Protein AF-0000000080313744 (afdb_homodimer)

pLDDT: mean 93.95, std 11.51, range [38.62, 98.94]

InterPro domains:
  IPR029069 HotDog domain superfamily [SSF54637] (16-156)

Foldseek 3Di:
DDPWDFDDPQLQVQDPDHCLQLQWGTWGDDDLVQLKTKTKGAFDCPRVPLVVDPADPPPHHRFDDPVSVVSNLVNVVSVSCVRRVVDTVVQQKDKDWDDWPDKDFQDTHHHDQMKMKMWGWPDWDDDPFKIKTWIWIWMDRPVDTGMTTTTMMMMGRDDPPDDPVPVPD/DDFWDFDDPQLQVQDPDHCLQLQWGTWGDDDLVQLKTKTKGAFDCPRVPLVPDPADPPPHHRFDDPVSVVSNLVNVVSVSCVPRVVDTVVQQKDKDWDDWPDKDFQDTHHHDQMKMKMWGWPDWDDDPFKIKTWIWIWMDRPVDTGMTTTTMMMMGRDDPPDDCVPVPD

Radius of gyration: 19.49 Å; Cα contacts (8 Å, |Δi|>4): 806; chains: 2; bounding box: 45×53×42 Å

Sequence (338 aa):
MEFPRPVDPEFVADCPYGPGGLLIDAILAVDPAASMVRARMPTHDELPLTREQRAHPVRHPRHVSGGLMVHMTGMVGFAHAYYVLGLRHADGWIGYGGRIHNARFRALASPGEPMELECVAKLVRRGAKRVLARYDLRFYQGAKLIYEGDQTAMWLRLEEGTDLTALEDMEFPRPVDPEFVADCPYGPGGLLIDAILAVDPAASMVRARMPTHDELPLTREQRAHPVRHPRHVSGGLMVHMTGMVGFAHAYYVLGLRHADGWIGYGGRIHNARFRALASPGEPMELECVAKLVRRGAKRVLARYDLRFYQGAKLIYEGDQTAMWLRLEEGTDLTALED

Nearest PDB structures (foldseek):
  4rlj-assembly1_A  TM=6.581E-01  e=3.427E-04  Mycobacterium tuberculosis H37Rv
  8prw-assembly1_J  TM=5.955E-01  e=1.489E-02  Saccharomyces cerevisiae
  8psp-assembly1_G  TM=6.097E-01  e=4.485E-02  Saccharomyces cerevisiae
  8psf-assembly1_G  TM=6.314E-01  e=6.732E-02  Saccharomyces cerevisiae
  7q5s-assembly1_C  TM=5.679E-01  e=7.134E-02  Thermochaetoides thermophila DSM 1495

Secondary structure (DSSP, 8-state):
--SSEEPPHHHHHHSSB-HHHH---EEEEEEGGGTEEEEEEEE-TTSTTGGGB--BTTTB-----HHHHHHHHHHHHHHHIIIII---GGGTEEEEEEEEEEEEE-S---SEEEEEEEEEEEEEEE-SSEEEEEEEEEEEETTEEEEEEEEEEEEEEPPTT--GGGGG-/--SSEEPPHHHHHHSSB-HHHH---EEEEEEGGGTEEEEEEEE-TTSTTGGGB--BTTTB-----HHHHHHHHHHHHHHHIIIII---GGGTEEEEEEEEEEEEE-S---SEEEEEEEEEEEEEEE-SSEEEEEEEEEEEETTEEEEEEEEEEEEEEPPTT--GGGGG-

Organism: NCBI:txid927083

Structure (mmCIF, N/CA/C/O backbone):
data_AF-0000000080313744-model_v1
#
loop_
_entity.id
_entity.type
_entity.pdbx_description
1 polymer 'Uncharacterized protein'
#
loop_
_atom_site.group_PDB
_atom_site.id
_atom_site.type_symbol
_atom_site.label_atom_id
_atom_site.label_alt_id
_atom_site.label_comp_id
_atom_site.label_asym_id
_atom_site.label_entity_id
_atom_site.label_seq_id
_atom_site.pdbx_PDB_ins_code
_atom_site.Cartn_x
_atom_site.Cartn_y
_atom_site.Cartn_z
_atom_site.occupancy
_atom_site.B_iso_or_equiv
_atom_site.auth_seq_id
_atom_site.auth_comp_id
_atom_site.auth_asym_id
_atom_site.auth_atom_id
_atom_site.pdbx_PDB_model_num
ATOM 1 N N . MET A 1 1 ? -14.398 25.75 12.086 1 64.75 1 MET A N 1
ATOM 2 C CA . MET A 1 1 ? -14.43 25.484 10.656 1 64.75 1 MET A CA 1
ATOM 3 C C . MET A 1 1 ? -15.617 24.594 10.289 1 64.75 1 MET A C 1
ATOM 5 O O . MET A 1 1 ? -16 23.719 11.062 1 64.75 1 MET A O 1
ATOM 9 N N . GLU A 1 2 ? -16.281 24.906 9.266 1 87.88 2 GLU A N 1
ATOM 10 C CA . GLU A 1 2 ? -17.469 24.156 8.859 1 87.88 2 GLU A CA 1
ATOM 11 C C . GLU A 1 2 ? -17.094 22.875 8.125 1 87.88 2 GLU A C 1
ATOM 13 O O . GLU A 1 2 ? -16.203 22.891 7.266 1 87.88 2 GLU A O 1
ATOM 18 N N . PHE A 1 3 ? -17.547 21.828 8.609 1 88.5 3 PHE A N 1
ATOM 19 C CA . PHE A 1 3 ? -17.297 20.531 8 1 88.5 3 PHE A CA 1
ATOM 20 C C . PHE A 1 3 ? -18.594 19.891 7.527 1 88.5 3 PHE A C 1
ATOM 22 O O . PHE A 1 3 ? -19.656 20.109 8.117 1 88.5 3 PHE A O 1
ATOM 29 N N . PRO A 1 4 ? -18.609 19.156 6.348 1 92.06 4 PRO A N 1
ATOM 30 C CA . PRO A 1 4 ? -17.453 18.875 5.48 1 92.06 4 PRO A CA 1
ATOM 31 C C . PRO A 1 4 ? -17.031 20.078 4.66 1 92.06 4 PRO A C 1
ATOM 33 O O . PRO A 1 4 ? -17.844 20.953 4.363 1 92.06 4 PRO A O 1
ATOM 36 N N . ARG A 1 5 ? -15.711 20.109 4.328 1 93.19 5 ARG A N 1
ATOM 37 C CA . ARG A 1 5 ? -15.227 21.156 3.443 1 93.19 5 ARG A CA 1
ATOM 38 C C . ARG A 1 5 ? -14.266 20.594 2.4 1 93.19 5 ARG A C 1
ATOM 40 O O . ARG A 1 5 ? -13.523 19.656 2.678 1 93.19 5 ARG A O 1
ATOM 47 N N . PRO A 1 6 ? -14.305 21.156 1.231 1 94.44 6 PRO A N 1
ATOM 48 C CA . PRO A 1 6 ? -13.281 20.766 0.257 1 94.44 6 PRO A CA 1
ATOM 49 C C . PRO A 1 6 ? -11.859 21.047 0.75 1 94.44 6 PRO A C 1
ATOM 51 O O . PRO A 1 6 ? -11.664 21.906 1.613 1 94.44 6 PRO A O 1
ATOM 54 N N . VAL A 1 7 ? -10.969 20.281 0.19 1 95.19 7 VAL A N 1
ATOM 55 C CA . VAL A 1 7 ? -9.578 20.547 0.559 1 95.19 7 VAL A CA 1
ATOM 56 C C . VAL A 1 7 ? -9.172 21.938 0.081 1 95.19 7 VAL A C 1
ATOM 58 O O . VAL A 1 7 ? -9.57 22.375 -1.002 1 95.19 7 VAL A O 1
ATOM 61 N N . ASP A 1 8 ? -8.414 22.625 0.959 1 92.94 8 ASP A N 1
ATOM 62 C CA . ASP A 1 8 ? -7.996 23.969 0.599 1 92.94 8 ASP A CA 1
ATOM 63 C C . ASP A 1 8 ? -6.758 23.938 -0.295 1 92.94 8 ASP A C 1
ATOM 65 O O . ASP A 1 8 ? -5.957 23.016 -0.223 1 92.94 8 ASP A O 1
ATOM 69 N N . PRO A 1 9 ? -6.621 24.922 -1.137 1 95.94 9 PRO A N 1
ATOM 70 C CA . PRO A 1 9 ? -5.492 25 -2.068 1 95.94 9 PRO A CA 1
ATOM 71 C C . PRO A 1 9 ? -4.141 24.938 -1.361 1 95.94 9 PRO A C 1
ATOM 73 O O . PRO A 1 9 ? -3.18 24.375 -1.896 1 95.94 9 PRO A O 1
ATOM 76 N N . GLU A 1 10 ? -4.039 25.5 -0.202 1 96.5 10 GLU A N 1
ATOM 77 C CA . GLU A 1 10 ? -2.775 25.5 0.532 1 96.5 10 GLU A CA 1
ATOM 78 C C . GLU A 1 10 ? -2.402 24.094 0.989 1 96.5 10 GLU A C 1
ATOM 80 O O . GLU A 1 10 ? -1.231 23.703 0.949 1 96.5 10 GLU A O 1
ATOM 85 N N . PHE A 1 11 ? -3.381 23.328 1.479 1 97.69 11 PHE A N 1
ATOM 86 C CA . PHE A 1 11 ? -3.186 21.922 1.842 1 97.69 11 PHE A CA 1
ATOM 87 C C . PHE A 1 11 ? -2.729 21.109 0.637 1 97.69 11 PHE A C 1
ATOM 89 O O . PHE A 1 11 ? -1.784 20.328 0.734 1 97.69 11 PHE A O 1
ATOM 96 N N . VAL A 1 12 ? -3.371 21.344 -0.487 1 98.06 12 VAL A N 1
ATOM 97 C CA . VAL A 1 12 ? -3.041 20.625 -1.711 1 98.06 12 VAL A CA 1
ATOM 98 C C . VAL A 1 12 ? -1.624 20.969 -2.154 1 98.06 12 VAL A C 1
ATOM 100 O O . VAL A 1 12 ? -0.847 20.094 -2.531 1 98.06 12 VAL A O 1
ATOM 103 N N . ALA A 1 13 ? -1.293 22.219 -2.066 1 97.19 13 ALA A N 1
ATOM 104 C CA . ALA A 1 13 ? 0.018 22.688 -2.5 1 97.19 13 ALA A CA 1
ATOM 105 C C . ALA A 1 13 ? 1.125 22.156 -1.601 1 97.19 13 ALA A C 1
ATOM 107 O O . ALA A 1 13 ? 2.266 21.984 -2.039 1 97.19 13 ALA A O 1
ATOM 108 N N . ASP A 1 14 ? 0.794 21.859 -0.371 1 97.38 14 ASP A N 1
ATOM 109 C CA . ASP A 1 14 ? 1.771 21.406 0.615 1 97.38 14 ASP A CA 1
ATOM 110 C C . ASP A 1 14 ? 1.995 19.906 0.514 1 97.38 14 ASP A C 1
ATOM 112 O O . ASP A 1 14 ? 2.953 19.375 1.08 1 97.38 14 ASP A O 1
ATOM 116 N N . CYS A 1 15 ? 1.149 19.203 -0.134 1 97.94 15 CYS A N 1
ATOM 117 C CA . CYS A 1 15 ? 1.224 17.75 -0.239 1 97.94 15 CYS A CA 1
ATOM 118 C C . CYS A 1 15 ? 2.404 17.328 -1.105 1 97.94 15 CYS A C 1
ATOM 120 O O . CYS A 1 15 ? 2.576 17.828 -2.217 1 97.94 15 CYS A O 1
ATOM 122 N N . PRO A 1 16 ? 3.141 16.375 -0.658 1 96.94 16 PRO A N 1
ATOM 123 C CA . PRO A 1 16 ? 4.27 15.906 -1.461 1 96.94 16 PRO A CA 1
ATOM 124 C C . PRO A 1 16 ? 3.828 15.086 -2.672 1 96.94 16 PRO A C 1
ATOM 126 O O . PRO A 1 16 ? 4.668 14.633 -3.457 1 96.94 16 PRO A O 1
ATOM 129 N N . TYR A 1 17 ? 2.602 14.922 -2.83 1 98 17 TYR A N 1
ATOM 130 C CA . TYR A 1 17 ? 2.014 14.273 -3.998 1 98 17 TYR A CA 1
ATOM 131 C C . TYR A 1 17 ? 1.075 15.219 -4.734 1 98 17 TYR A C 1
ATOM 133 O O . TYR A 1 17 ? 0.446 16.078 -4.117 1 98 17 TYR A O 1
ATOM 141 N N . GLY A 1 18 ? 0.996 15.031 -6.086 1 97.12 18 GLY A N 1
ATOM 142 C CA . GLY A 1 18 ? -0.035 15.703 -6.859 1 97.12 18 GLY A CA 1
ATOM 143 C C . GLY A 1 18 ? -1.42 15.125 -6.645 1 97.12 18 GLY A C 1
ATOM 144 O O . GLY A 1 18 ? -1.591 14.195 -5.855 1 97.12 18 GLY A O 1
ATOM 145 N N . PRO A 1 19 ? -2.422 15.625 -7.352 1 95.38 19 PRO A N 1
ATOM 146 C CA . PRO A 1 19 ? -3.807 15.188 -7.16 1 95.38 19 PRO A CA 1
ATOM 147 C C . PRO A 1 19 ? -3.986 13.688 -7.406 1 95.38 19 PRO A C 1
ATOM 149 O O . PRO A 1 19 ? -4.824 13.055 -6.762 1 95.38 19 PRO A O 1
ATOM 152 N N . GLY A 1 20 ? -3.18 13.148 -8.266 1 96.62 20 GLY A N 1
ATOM 153 C CA . GLY A 1 20 ? -3.275 11.734 -8.57 1 96.62 20 GLY A CA 1
ATOM 154 C C . GLY A 1 20 ? -2.783 10.844 -7.441 1 96.62 20 GLY A C 1
ATOM 155 O O . GLY A 1 20 ? -3.047 9.641 -7.434 1 96.62 20 GLY A O 1
ATOM 156 N N . GLY A 1 21 ? -2.076 11.43 -6.492 1 98.25 21 GLY A N 1
ATOM 157 C CA . GLY A 1 21 ? -1.598 10.711 -5.32 1 98.25 21 GLY A CA 1
ATOM 158 C C . GLY A 1 21 ? -2.314 11.109 -4.043 1 98.25 21 GLY A C 1
ATOM 159 O O . GLY A 1 21 ? -2.482 10.289 -3.139 1 98.25 21 GLY A O 1
ATOM 160 N N . LEU A 1 22 ? -2.693 12.367 -3.893 1 98.56 22 LEU A N 1
ATOM 161 C CA . LEU A 1 22 ? -3.385 12.844 -2.699 1 98.56 22 LEU A CA 1
ATOM 162 C C . LEU A 1 22 ? -4.73 12.148 -2.539 1 98.56 22 LEU A C 1
ATOM 164 O O . LEU A 1 22 ? -5.027 11.594 -1.477 1 98.56 22 LEU A O 1
ATOM 168 N N . LEU A 1 23 ? -5.645 12.211 -3.537 1 98.56 23 LEU A N 1
ATOM 169 C CA . LEU A 1 23 ? -6.902 11.492 -3.742 1 98.56 23 LEU A CA 1
ATOM 170 C C . LEU A 1 23 ? -7.906 11.836 -2.648 1 98.56 23 LEU A C 1
ATOM 172 O O . LEU A 1 23 ? -8.914 11.141 -2.486 1 98.56 23 LEU A O 1
ATOM 176 N N . ILE A 1 24 ? -7.629 12.82 -1.811 1 98.81 24 ILE A N 1
ATOM 177 C CA . ILE A 1 24 ? -8.578 13.367 -0.851 1 98.81 24 ILE A CA 1
ATOM 178 C C . ILE A 1 24 ? -9.258 14.602 -1.446 1 98.81 24 ILE A C 1
ATOM 180 O O . ILE A 1 24 ? -8.586 15.523 -1.901 1 98.81 24 ILE A O 1
ATOM 184 N N . ASP A 1 25 ? -10.586 14.586 -1.391 1 98.12 25 ASP A N 1
ATOM 185 C CA . ASP A 1 25 ? -11.25 15.727 -2.004 1 98.12 25 ASP A CA 1
ATOM 186 C C . ASP A 1 25 ? -11.969 16.578 -0.954 1 98.12 25 ASP A C 1
ATOM 188 O O . ASP A 1 25 ? -12.375 17.703 -1.232 1 98.12 25 ASP A O 1
ATOM 192 N N . ALA A 1 26 ? -12.094 15.969 0.241 1 98.69 26 ALA A N 1
ATOM 193 C CA . ALA A 1 26 ? -12.734 16.75 1.3 1 98.69 26 ALA A CA 1
ATOM 194 C C . ALA A 1 26 ? -12.203 16.344 2.672 1 98.69 26 ALA A C 1
ATOM 196 O O . ALA A 1 26 ? -11.805 15.195 2.881 1 98.69 26 ALA A O 1
ATOM 197 N N . ILE A 1 27 ? -12.172 17.281 3.574 1 98.75 27 ILE A N 1
ATOM 198 C CA . ILE A 1 27 ? -11.977 17.047 5 1 98.75 27 ILE A CA 1
ATOM 199 C C . ILE A 1 27 ? -13.328 17.031 5.707 1 98.75 27 ILE A C 1
ATOM 201 O O . ILE A 1 27 ? -14.117 17.969 5.566 1 98.75 27 ILE A O 1
ATOM 205 N N . LEU A 1 28 ? -13.578 15.969 6.406 1 98.75 28 LEU A N 1
ATOM 206 C CA . LEU A 1 28 ? -14.898 15.75 6.984 1 98.75 28 LEU A CA 1
ATOM 207 C C . LEU A 1 28 ? -14.93 16.203 8.445 1 98.75 28 LEU A C 1
ATOM 209 O O . LEU A 1 28 ? -15.984 16.562 8.961 1 98.75 28 LEU A O 1
ATOM 213 N N . ALA A 1 29 ? -13.789 16.078 9.102 1 98.56 29 ALA A N 1
ATOM 214 C CA . ALA A 1 29 ? -13.68 16.484 10.5 1 98.56 29 ALA A CA 1
ATOM 215 C C . ALA A 1 29 ? -12.227 16.672 10.906 1 98.56 29 ALA A C 1
ATOM 217 O O . ALA A 1 29 ? -11.336 15.984 10.383 1 98.56 29 ALA A O 1
ATOM 218 N N . VAL A 1 30 ? -11.992 17.594 11.727 1 98.38 30 VAL A N 1
ATOM 219 C CA . VAL A 1 30 ? -10.727 17.766 12.438 1 98.38 30 VAL A CA 1
ATOM 220 C C . VAL A 1 30 ? -10.992 17.953 13.93 1 98.38 30 VAL A C 1
ATOM 222 O O . VAL A 1 30 ? -11.773 18.812 14.328 1 98.38 30 VAL A O 1
ATOM 225 N N . ASP A 1 31 ? -10.414 17.094 14.727 1 97.94 31 ASP A N 1
ATOM 226 C CA . ASP A 1 31 ? -10.547 17.188 16.172 1 97.94 31 ASP A CA 1
ATOM 227 C C . ASP A 1 31 ? -9.172 17.172 16.844 1 97.94 31 ASP A C 1
ATOM 229 O O . ASP A 1 31 ? -8.672 16.109 17.219 1 97.94 31 ASP A O 1
ATOM 233 N N . PRO A 1 32 ? -8.625 18.297 17.078 1 97.19 32 PRO A N 1
ATOM 234 C CA . PRO A 1 32 ? -7.293 18.359 17.672 1 97.19 32 PRO A CA 1
ATOM 235 C C . PRO A 1 32 ? -7.246 17.75 19.078 1 97.19 32 PRO A C 1
ATOM 237 O O . PRO A 1 32 ? -6.238 17.141 19.453 1 97.19 32 PRO A O 1
ATOM 240 N N . ALA A 1 33 ? -8.289 17.891 19.844 1 97.25 33 ALA A N 1
ATOM 241 C CA .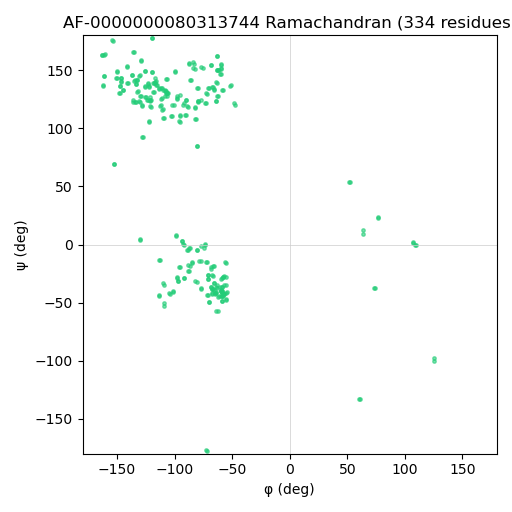 ALA A 1 33 ? -8.312 17.344 21.203 1 97.25 33 ALA A CA 1
ATOM 242 C C . ALA A 1 33 ? -8.227 15.82 21.188 1 97.25 33 ALA A C 1
ATOM 244 O O . ALA A 1 33 ? -7.574 15.211 22.031 1 97.25 33 ALA A O 1
ATOM 245 N N . ALA A 1 34 ? -8.859 15.203 20.219 1 98.19 34 ALA A N 1
ATOM 246 C CA . ALA A 1 34 ? -8.82 13.75 20.062 1 98.19 34 ALA A CA 1
ATOM 247 C C . ALA A 1 34 ? -7.684 13.32 19.141 1 98.19 34 ALA A C 1
ATOM 249 O O . ALA A 1 34 ? -7.531 12.125 18.844 1 98.19 34 ALA A O 1
ATOM 250 N N . SER A 1 35 ? -6.891 14.305 18.594 1 98.62 35 SER A N 1
ATOM 251 C CA . SER A 1 35 ? -5.84 14.078 17.609 1 98.62 35 SER A CA 1
ATOM 252 C C . SER A 1 35 ? -6.359 13.273 16.422 1 98.62 35 SER A C 1
ATOM 254 O O . SER A 1 35 ? -5.77 12.258 16.047 1 98.62 35 SER A O 1
ATOM 256 N N . MET A 1 36 ? -7.434 13.789 15.859 1 98.81 36 MET A N 1
ATOM 257 C CA . MET A 1 36 ? -8.141 13.016 14.844 1 98.81 36 MET A CA 1
ATOM 258 C C . MET A 1 36 ? -8.445 13.867 13.617 1 98.81 36 MET A C 1
ATOM 260 O O . MET A 1 36 ? -8.797 15.047 13.742 1 98.81 36 MET A O 1
ATOM 264 N N . VAL A 1 37 ? -8.336 13.273 12.438 1 98.81 37 VAL A N 1
ATOM 265 C CA . VAL A 1 37 ? -8.859 13.828 11.195 1 98.81 37 VAL A CA 1
ATOM 266 C C . VAL A 1 37 ? -9.68 12.781 10.453 1 98.81 37 VAL A C 1
ATOM 268 O O . VAL A 1 37 ? -9.375 11.586 10.523 1 98.81 37 VAL A O 1
ATOM 271 N N . ARG A 1 38 ? -10.703 13.188 9.789 1 98.88 38 ARG A N 1
ATOM 272 C CA . ARG A 1 38 ? -11.469 12.383 8.844 1 98.88 38 ARG A CA 1
ATOM 273 C C . ARG A 1 38 ? -11.5 13.031 7.465 1 98.88 38 ARG A C 1
ATOM 275 O O . ARG A 1 38 ? -11.68 14.25 7.352 1 98.88 38 ARG A O 1
ATOM 282 N N . ALA A 1 39 ? -11.312 12.25 6.508 1 98.94 39 ALA A N 1
ATOM 283 C CA . ALA A 1 39 ? -11.258 12.75 5.133 1 98.94 39 ALA A CA 1
ATOM 284 C C . ALA A 1 39 ? -12.055 11.844 4.195 1 98.94 39 ALA A C 1
ATOM 286 O O . ALA A 1 39 ? -12.383 10.711 4.551 1 98.94 39 ALA A O 1
ATOM 287 N N . ARG A 1 40 ? -12.305 12.375 3.035 1 98.94 40 ARG A N 1
ATOM 288 C CA . ARG A 1 40 ? -13.047 11.625 2.031 1 98.94 40 ARG A CA 1
ATOM 289 C C . ARG A 1 40 ? -12.188 11.336 0.809 1 98.94 40 ARG A C 1
ATOM 291 O O . ARG A 1 40 ? -11.422 12.195 0.362 1 98.94 40 ARG A O 1
ATOM 298 N N . MET A 1 41 ? -12.273 10.172 0.305 1 98.81 41 MET A N 1
ATOM 299 C CA . MET A 1 41 ? -11.641 9.742 -0.939 1 98.81 41 MET A CA 1
ATOM 300 C C . MET A 1 41 ? -12.688 9.25 -1.937 1 98.81 41 MET A C 1
ATOM 302 O O . MET A 1 41 ? -13.336 8.227 -1.706 1 98.81 41 MET A O 1
ATOM 306 N N . PRO A 1 42 ? -12.789 9.875 -3.055 1 98.62 42 PRO A N 1
ATOM 307 C CA . PRO A 1 42 ? -13.641 9.289 -4.098 1 98.62 42 PRO A CA 1
ATOM 308 C C . PRO A 1 42 ? -13.133 7.926 -4.57 1 98.62 42 PRO A C 1
ATOM 310 O O . PRO A 1 42 ? -11.93 7.664 -4.531 1 98.62 42 PRO A O 1
ATOM 313 N N . THR A 1 43 ? -14.078 7.102 -4.992 1 98.5 43 THR A N 1
ATOM 314 C CA . THR A 1 43 ? -13.727 5.801 -5.551 1 98.5 43 THR A CA 1
ATOM 315 C C . THR A 1 43 ? -14.25 5.668 -6.98 1 98.5 43 THR A C 1
ATOM 317 O O . THR A 1 43 ? -15.414 5.953 -7.25 1 98.5 43 THR A O 1
ATOM 320 N N . HIS A 1 44 ? -13.375 5.402 -7.844 1 97.44 44 HIS A N 1
ATOM 321 C CA . HIS A 1 44 ? -13.711 5.215 -9.25 1 97.44 44 HIS A CA 1
ATOM 322 C C . HIS A 1 44 ? -12.695 4.312 -9.945 1 97.44 44 HIS A C 1
ATOM 324 O O . HIS A 1 44 ? -11.664 3.963 -9.359 1 97.44 44 HIS A O 1
ATOM 330 N N . ASP A 1 45 ? -12.898 3.965 -11.195 1 95.94 45 ASP A N 1
ATOM 331 C CA . ASP A 1 45 ? -12.156 2.922 -11.898 1 95.94 45 ASP A CA 1
ATOM 332 C C . ASP A 1 45 ? -10.773 3.42 -12.32 1 95.94 45 ASP A C 1
ATOM 334 O O . ASP A 1 45 ? -9.898 2.621 -12.656 1 95.94 45 ASP A O 1
ATOM 338 N N . GLU A 1 46 ? -10.578 4.695 -12.273 1 96.31 46 GLU A N 1
ATOM 339 C CA . GLU A 1 46 ? -9.359 5.25 -12.844 1 96.31 46 GLU A CA 1
ATOM 340 C C . GLU A 1 46 ? -8.312 5.516 -11.766 1 96.31 46 GLU A C 1
ATOM 342 O O . GLU A 1 46 ? -7.285 6.148 -12.031 1 96.31 46 GLU A O 1
ATOM 347 N N . LEU A 1 47 ? -8.609 5.055 -10.578 1 97.69 47 LEU A N 1
ATOM 348 C CA . LEU A 1 47 ? -7.645 5.219 -9.492 1 97.69 47 LEU A CA 1
ATOM 349 C C . LEU A 1 47 ? -6.355 4.465 -9.805 1 97.69 47 LEU A C 1
ATOM 351 O O . LEU A 1 47 ? -6.379 3.426 -10.469 1 97.69 47 LEU A O 1
ATOM 355 N N . PRO A 1 48 ? -5.219 4.988 -9.273 1 97 48 PRO A N 1
ATOM 356 C CA . PRO A 1 48 ? -3.98 4.219 -9.406 1 97 48 PRO A CA 1
ATOM 357 C C . PRO A 1 48 ? -4.133 2.77 -8.945 1 97 48 PRO A C 1
ATOM 359 O O . PRO A 1 48 ? -4.797 2.506 -7.938 1 97 48 PRO A O 1
ATOM 362 N N . LEU A 1 49 ? -3.572 1.857 -9.719 1 97.5 49 LEU A N 1
ATOM 363 C CA . LEU A 1 49 ? -3.59 0.418 -9.477 1 97.5 49 LEU A CA 1
ATOM 364 C C . LEU A 1 49 ? -4.973 -0.163 -9.766 1 97.5 49 LEU A C 1
ATOM 366 O O . LEU A 1 49 ? -5.086 -1.281 -10.273 1 97.5 49 LEU A O 1
ATOM 370 N N . THR A 1 50 ? -6.039 0.543 -9.445 1 97.75 50 THR A N 1
ATOM 371 C CA . THR A 1 50 ? -7.387 0.073 -9.742 1 97.75 50 THR A CA 1
ATOM 372 C C . THR A 1 50 ? -7.598 -0.037 -11.25 1 97.75 50 THR A C 1
ATOM 374 O O . THR A 1 50 ? -8.156 -1.022 -11.734 1 97.75 50 THR A O 1
ATOM 377 N N . ARG A 1 51 ? -7.121 0.911 -11.961 1 97.06 51 ARG A N 1
ATOM 378 C CA . ARG A 1 51 ? -7.289 0.959 -13.414 1 97.06 51 ARG A CA 1
ATOM 379 C C . ARG A 1 51 ? -6.543 -0.186 -14.086 1 97.06 51 ARG A C 1
ATOM 381 O O . ARG A 1 51 ? -6.777 -0.48 -15.258 1 97.06 51 ARG A O 1
ATOM 388 N N . GLU A 1 52 ? -5.594 -0.792 -13.383 1 97.62 52 GLU A N 1
ATOM 389 C CA . GLU A 1 52 ? -4.77 -1.859 -13.938 1 97.62 52 GLU A CA 1
ATOM 390 C C . GLU A 1 52 ? -5.414 -3.225 -13.727 1 97.62 52 GLU A C 1
ATOM 392 O O . GLU A 1 52 ? -4.895 -4.242 -14.188 1 97.62 52 GLU A O 1
ATOM 397 N N . GLN A 1 53 ? -6.516 -3.273 -13.023 1 97.69 53 GLN A N 1
ATOM 398 C CA . GLN A 1 53 ? -7.188 -4.539 -12.734 1 97.69 53 GLN A CA 1
ATOM 399 C C . GLN A 1 53 ? -7.863 -5.102 -13.984 1 97.69 53 GLN A C 1
ATOM 401 O O . GLN A 1 53 ? -8.516 -4.363 -14.727 1 97.69 53 GLN A O 1
ATOM 406 N N . ARG A 1 54 ? -7.602 -6.355 -14.266 1 96.62 54 ARG A N 1
ATOM 407 C CA . ARG A 1 54 ? -8.438 -7.113 -15.188 1 96.62 54 ARG A CA 1
ATOM 408 C C . ARG A 1 54 ? -9.695 -7.617 -14.492 1 96.62 54 ARG A C 1
ATOM 410 O O . ARG A 1 54 ? -9.75 -8.766 -14.039 1 96.62 54 ARG A O 1
ATOM 417 N N . ALA A 1 55 ? -10.633 -6.805 -14.461 1 90.56 55 ALA A N 1
ATOM 418 C CA . ALA A 1 55 ? -11.805 -7.035 -13.617 1 90.56 55 ALA A CA 1
ATOM 419 C C . ALA A 1 55 ? -12.594 -8.25 -14.094 1 90.56 55 ALA A C 1
ATOM 421 O O . ALA A 1 55 ? -12.75 -8.469 -15.305 1 90.56 55 ALA A O 1
ATOM 422 N N . HIS A 1 56 ? -12.922 -9.016 -13.219 1 88.56 56 HIS A N 1
ATOM 423 C CA . HIS A 1 56 ? -13.883 -10.102 -13.359 1 88.56 56 HIS A CA 1
ATOM 424 C C . HIS A 1 56 ? -15.039 -9.945 -12.383 1 88.56 56 HIS A C 1
ATOM 426 O O . HIS A 1 56 ? -14.828 -9.758 -11.18 1 88.56 56 HIS A O 1
ATOM 432 N N . PRO A 1 57 ? -16.203 -9.961 -12.82 1 84.69 57 PRO A N 1
ATOM 433 C CA . PRO A 1 57 ? -17.344 -9.617 -11.977 1 84.69 57 PRO A CA 1
ATOM 434 C C . PRO A 1 57 ? -17.438 -10.492 -10.727 1 84.69 57 PRO A C 1
ATOM 436 O O . PRO A 1 57 ? -17.906 -10.031 -9.68 1 84.69 57 PRO A O 1
ATOM 439 N N . VAL A 1 58 ? -16.938 -11.695 -10.766 1 82.12 58 VAL A N 1
ATOM 440 C CA . VAL A 1 58 ? -17.078 -12.625 -9.656 1 82.12 58 VAL A CA 1
ATOM 441 C C . VAL A 1 58 ? -15.727 -12.82 -8.969 1 82.12 58 VAL A C 1
ATOM 443 O O . VAL A 1 58 ? -15.594 -12.578 -7.766 1 82.12 58 VAL A O 1
ATOM 446 N N . ARG A 1 59 ? -14.719 -13.141 -9.625 1 86.25 59 ARG A N 1
ATOM 447 C CA . ARG A 1 59 ? -13.445 -13.57 -9.055 1 86.25 59 ARG A CA 1
ATOM 448 C C . ARG A 1 59 ? -12.617 -12.367 -8.594 1 86.25 59 ARG A C 1
ATOM 450 O O . ARG A 1 59 ? -11.883 -12.453 -7.609 1 86.25 59 ARG A O 1
ATOM 457 N N . HIS A 1 60 ? -12.789 -11.273 -9.328 1 92.62 60 HIS A N 1
ATOM 458 C CA . HIS A 1 60 ? -11.984 -10.102 -9.008 1 92.62 60 HIS A CA 1
ATOM 459 C C . HIS A 1 60 ? -12.703 -8.82 -9.422 1 92.62 60 HIS A C 1
ATOM 461 O O . HIS A 1 60 ? -12.281 -8.141 -10.359 1 92.62 60 HIS A O 1
ATOM 467 N N . PRO A 1 61 ? -13.781 -8.516 -8.711 1 93.19 61 PRO A N 1
ATOM 468 C CA . PRO A 1 61 ? -14.445 -7.25 -9.039 1 93.19 61 PRO A CA 1
ATOM 469 C C . PRO A 1 61 ? -13.539 -6.039 -8.867 1 93.19 61 PRO A C 1
ATOM 471 O O . PRO A 1 61 ? -12.609 -6.07 -8.055 1 93.19 61 PRO A O 1
ATOM 474 N N . ARG A 1 62 ? -13.852 -5.066 -9.664 1 96.56 62 ARG A N 1
ATOM 475 C CA . ARG A 1 62 ? -13.102 -3.822 -9.555 1 96.56 62 ARG A CA 1
ATOM 476 C C . ARG A 1 62 ? -13.195 -3.248 -8.141 1 96.56 62 ARG A C 1
ATOM 478 O O . ARG A 1 62 ? -14.281 -3.201 -7.559 1 96.56 62 ARG A O 1
ATOM 485 N N . HIS A 1 63 ? -12.078 -2.863 -7.613 1 97.19 63 HIS A N 1
ATOM 486 C CA . HIS A 1 63 ? -12.047 -2.328 -6.258 1 97.19 63 HIS A CA 1
ATOM 487 C C . HIS A 1 63 ? -10.773 -1.526 -6.008 1 97.19 63 HIS A C 1
ATOM 489 O O . HIS A 1 63 ? -9.828 -1.602 -6.793 1 97.19 63 HIS A O 1
ATOM 495 N N . VAL A 1 64 ? -10.789 -0.739 -4.973 1 98.19 64 VAL A N 1
ATOM 496 C CA . VAL A 1 64 ? -9.586 -0.063 -4.512 1 98.19 64 VAL A CA 1
ATOM 497 C C . VAL A 1 64 ? -8.555 -1.095 -4.051 1 98.19 64 VAL A C 1
ATOM 499 O O . VAL A 1 64 ? -8.852 -1.944 -3.209 1 98.19 64 VAL A O 1
ATOM 502 N N . SER A 1 65 ? -7.398 -1.057 -4.625 1 97.44 65 SER A N 1
ATOM 503 C CA . SER A 1 65 ? -6.383 -2.061 -4.324 1 97.44 65 SER A CA 1
ATOM 504 C C . SER A 1 65 ? -5.863 -1.914 -2.896 1 97.44 65 SER A C 1
ATOM 506 O O . SER A 1 65 ? -5.891 -0.819 -2.332 1 97.44 65 SER A O 1
ATOM 508 N N . GLY A 1 66 ? -5.375 -2.988 -2.334 1 97.94 66 GLY A N 1
ATOM 509 C CA . GLY A 1 66 ? -4.754 -2.932 -1.02 1 97.94 66 GLY A CA 1
ATOM 510 C C . GLY A 1 66 ? -3.57 -1.984 -0.958 1 97.94 66 GLY A C 1
ATOM 511 O O . GLY A 1 66 ? -3.385 -1.276 0.034 1 97.94 66 GLY A O 1
ATOM 512 N N . GLY A 1 67 ? -2.752 -1.982 -1.978 1 98.5 67 GLY A N 1
ATOM 513 C CA . GLY A 1 67 ? -1.646 -1.041 -2.055 1 98.5 67 GLY A CA 1
ATOM 514 C C . GLY A 1 67 ? -2.09 0.408 -1.977 1 98.5 67 GLY A C 1
ATOM 515 O O . GLY A 1 67 ? -1.46 1.219 -1.294 1 98.5 67 GLY A O 1
ATOM 516 N N . LEU A 1 68 ? -3.162 0.682 -2.68 1 98.69 68 LEU A N 1
ATOM 517 C CA . LEU A 1 68 ? -3.668 2.051 -2.645 1 98.69 68 LEU A CA 1
ATOM 518 C C . LEU A 1 68 ? -4.219 2.391 -1.264 1 98.69 68 LEU A C 1
ATOM 520 O O . LEU A 1 68 ? -4.078 3.523 -0.796 1 98.69 68 LEU A O 1
ATOM 524 N N . MET A 1 69 ? -4.863 1.415 -0.606 1 98.5 69 MET A N 1
ATOM 525 C CA . MET A 1 69 ? -5.328 1.626 0.762 1 98.5 69 MET A CA 1
ATOM 526 C C . MET A 1 69 ? -4.18 2.057 1.666 1 98.5 69 MET A C 1
ATOM 528 O O . MET A 1 69 ? -4.301 3.025 2.418 1 98.5 69 MET A O 1
ATOM 532 N N . VAL A 1 70 ? -3.117 1.348 1.551 1 98.88 70 VAL A N 1
ATOM 533 C CA . VAL A 1 70 ? -1.968 1.66 2.393 1 98.88 70 VAL A CA 1
ATOM 534 C C . VAL A 1 70 ? -1.385 3.014 1.993 1 98.88 70 VAL A C 1
ATOM 536 O O . VAL A 1 70 ? -0.963 3.793 2.85 1 98.88 70 VAL A O 1
ATOM 539 N N . HIS A 1 71 ? -1.345 3.328 0.725 1 98.88 71 HIS A N 1
ATOM 540 C CA . HIS A 1 71 ? -0.954 4.668 0.299 1 98.88 71 HIS A CA 1
ATOM 541 C C . HIS A 1 71 ? -1.812 5.73 0.973 1 98.88 71 HIS A C 1
ATOM 543 O O . HIS A 1 71 ? -1.293 6.742 1.453 1 98.88 71 HIS A O 1
ATOM 549 N N . MET A 1 72 ? -3.094 5.457 1.071 1 98.88 72 MET A N 1
ATOM 550 C CA . MET A 1 72 ? -4.02 6.445 1.615 1 98.88 72 MET A CA 1
ATOM 551 C C . MET A 1 72 ? -3.814 6.617 3.117 1 98.88 72 MET A C 1
ATOM 553 O O . MET A 1 72 ? -4.137 7.664 3.678 1 98.88 72 MET A O 1
ATOM 557 N N . THR A 1 73 ? -3.309 5.594 3.785 1 98.94 73 THR A N 1
ATOM 558 C CA . THR A 1 73 ? -2.926 5.812 5.176 1 98.94 73 THR A CA 1
ATOM 559 C C . THR A 1 73 ? -1.877 6.918 5.281 1 98.94 73 THR A C 1
ATOM 561 O O . THR A 1 73 ? -1.886 7.703 6.23 1 98.94 73 THR A O 1
ATOM 564 N N . GLY A 1 74 ? -0.996 6.949 4.305 1 98.75 74 GLY A N 1
ATOM 565 C CA . GLY A 1 74 ? -0.034 8.039 4.254 1 98.75 74 GLY A CA 1
ATOM 566 C C . GLY A 1 74 ? -0.676 9.391 3.988 1 98.75 74 GLY A C 1
ATOM 567 O O . GLY A 1 74 ? -0.297 10.391 4.598 1 98.75 74 GLY A O 1
ATOM 568 N N . MET A 1 75 ? -1.625 9.391 3.172 1 98.81 75 MET A N 1
ATOM 569 C CA . MET A 1 75 ? -2.26 10.656 2.791 1 98.81 75 MET A CA 1
ATOM 570 C C . MET A 1 75 ? -3.1 11.203 3.938 1 98.81 75 MET A C 1
ATOM 572 O O . MET A 1 75 ? -3.086 12.414 4.195 1 98.81 75 MET A O 1
A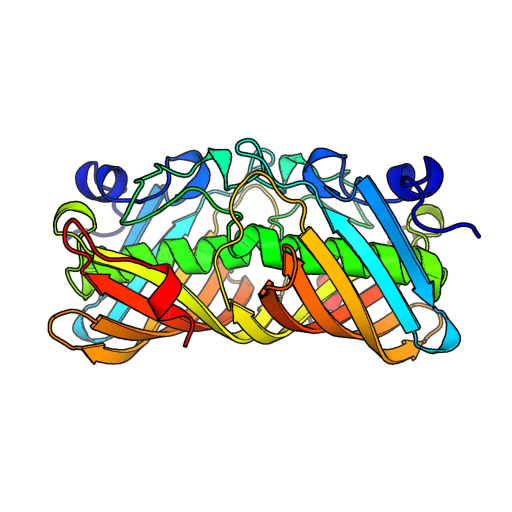TOM 576 N N . VAL A 1 76 ? -3.852 10.344 4.594 1 98.88 76 VAL A N 1
ATOM 577 C CA . VAL A 1 76 ? -4.641 10.852 5.715 1 98.88 76 VAL A CA 1
ATOM 578 C C . VAL A 1 76 ? -3.715 11.195 6.879 1 98.88 76 VAL A C 1
ATOM 580 O O . VAL A 1 76 ? -3.994 12.117 7.648 1 98.88 76 VAL A O 1
ATOM 583 N N . GLY A 1 77 ? -2.57 10.469 7 1 98.81 77 GLY A N 1
ATOM 584 C CA . GLY A 1 77 ? -1.533 10.883 7.934 1 98.81 77 GLY A CA 1
ATOM 585 C C . GLY A 1 77 ? -0.987 12.266 7.641 1 98.81 77 GLY A C 1
ATOM 586 O O . GLY A 1 77 ? -0.737 13.047 8.562 1 98.81 77 GLY A O 1
ATOM 587 N N . PHE A 1 78 ? -0.811 12.547 6.418 1 98.69 78 PHE A N 1
ATOM 588 C CA . PHE A 1 78 ? -0.396 13.883 6.004 1 98.69 78 PHE A CA 1
ATOM 589 C C . PHE A 1 78 ? -1.435 14.922 6.406 1 98.69 78 PHE A C 1
ATOM 591 O O . PHE A 1 78 ? -1.088 15.984 6.934 1 98.69 78 PHE A O 1
ATOM 598 N N . ALA A 1 79 ? -2.691 14.578 6.16 1 98.81 79 ALA A N 1
ATOM 599 C CA . ALA A 1 79 ? -3.752 15.492 6.582 1 98.81 79 ALA A CA 1
ATOM 600 C C . ALA A 1 79 ? -3.697 15.742 8.086 1 98.81 79 ALA A C 1
ATOM 602 O O . ALA A 1 79 ? -3.822 16.875 8.539 1 98.81 79 ALA A O 1
ATOM 603 N N . HIS A 1 80 ? -3.518 14.688 8.789 1 98.81 80 HIS A N 1
ATOM 604 C CA . HIS A 1 80 ? -3.408 14.812 10.242 1 98.81 80 HIS A CA 1
ATOM 605 C C . HIS A 1 80 ? -2.248 15.719 10.633 1 98.81 80 HIS A C 1
ATOM 607 O O . HIS A 1 80 ? -2.41 16.609 11.461 1 98.81 80 HIS A O 1
ATOM 613 N N . ALA A 1 81 ? -1.103 15.484 10.055 1 98.62 81 ALA A N 1
ATOM 614 C CA . ALA A 1 81 ? 0.078 16.297 10.352 1 98.62 81 ALA A CA 1
ATOM 615 C C . ALA A 1 81 ? -0.171 17.766 10.039 1 98.62 81 ALA A C 1
ATOM 617 O O . ALA A 1 81 ? 0.235 18.641 10.805 1 98.62 81 ALA A O 1
ATOM 618 N N . TYR A 1 82 ? -0.839 17.953 8.977 1 98.19 82 TYR A N 1
ATOM 619 C CA . TYR A 1 82 ? -1.116 19.312 8.516 1 98.19 82 TYR A CA 1
ATOM 620 C C . TYR A 1 82 ? -2.109 20 9.438 1 98.19 82 TYR A C 1
ATOM 622 O O . TYR A 1 82 ? -1.821 21.078 9.969 1 98.19 82 TYR A O 1
ATOM 630 N N . TYR A 1 83 ? -3.201 19.375 9.742 1 97.94 83 TYR A N 1
ATOM 631 C CA . TYR A 1 83 ? -4.32 20.047 10.375 1 97.94 83 TYR A CA 1
ATOM 632 C C . TYR A 1 83 ? -4.234 19.953 11.898 1 97.94 83 TYR A C 1
ATOM 634 O O . TYR A 1 83 ? -4.762 20.812 12.609 1 97.94 83 TYR A O 1
ATOM 642 N N . VAL A 1 84 ? -3.621 18.891 12.414 1 98.31 84 VAL A N 1
ATOM 643 C CA . VAL A 1 84 ? -3.633 18.672 13.859 1 98.31 84 VAL A CA 1
ATOM 644 C C . VAL A 1 84 ? -2.27 19.016 14.445 1 98.31 84 VAL A C 1
ATOM 646 O O . VAL A 1 84 ? -2.188 19.719 15.453 1 98.31 84 VAL A O 1
ATOM 649 N N . LEU A 1 85 ? -1.209 18.625 13.781 1 98.06 85 LEU A N 1
ATOM 650 C CA . LEU A 1 85 ? 0.115 18.781 14.375 1 98.06 85 LEU A CA 1
ATOM 651 C C . LEU A 1 85 ? 0.78 20.062 13.898 1 98.06 85 LEU A C 1
ATOM 653 O O . LEU A 1 85 ? 1.769 20.516 14.477 1 98.06 85 LEU A O 1
ATOM 657 N N . GLY A 1 86 ? 0.296 20.625 12.773 1 97.19 86 GLY A N 1
ATOM 658 C CA . GLY A 1 86 ? 0.856 21.875 12.25 1 97.19 86 GLY A CA 1
ATOM 659 C C . GLY A 1 86 ? 2.186 21.672 11.547 1 97.19 86 GLY A C 1
ATOM 660 O O . GLY A 1 86 ? 3.01 22.594 11.5 1 97.19 86 GLY A O 1
ATOM 661 N N . LEU A 1 87 ? 2.473 20.484 11.07 1 97.25 87 LEU A N 1
ATOM 662 C CA . LEU A 1 87 ? 3.699 20.203 10.328 1 97.25 87 LEU A CA 1
ATOM 663 C C . LEU A 1 87 ? 3.51 20.453 8.844 1 97.25 87 LEU A C 1
ATOM 665 O O . LEU A 1 87 ? 2.725 19.766 8.18 1 97.25 87 LEU A O 1
ATOM 669 N N . ARG A 1 88 ? 4.293 21.391 8.352 1 95.81 88 ARG A N 1
ATOM 670 C CA . ARG A 1 88 ? 4.125 21.797 6.953 1 95.81 88 ARG A CA 1
ATOM 671 C C . ARG A 1 88 ? 5.344 21.406 6.125 1 95.81 88 ARG A C 1
ATOM 673 O O . ARG A 1 88 ? 6.48 21.625 6.543 1 95.81 88 ARG A O 1
ATOM 680 N N . HIS A 1 89 ? 5.031 20.844 4.961 1 94 89 HIS A N 1
ATOM 681 C CA . HIS A 1 89 ? 6.105 20.578 4.016 1 94 89 HIS A CA 1
ATOM 682 C C . HIS A 1 89 ? 6.832 21.859 3.627 1 94 89 HIS A C 1
ATOM 684 O O . HIS A 1 89 ? 8.062 21.859 3.492 1 94 89 HIS A O 1
ATOM 690 N N . ALA A 1 90 ? 6.129 22.906 3.443 1 91.88 90 ALA A N 1
ATOM 691 C CA . ALA A 1 90 ? 6.676 24.219 3.1 1 91.88 90 ALA A CA 1
ATOM 692 C C . ALA A 1 90 ? 7.672 24.688 4.156 1 91.88 90 ALA A C 1
ATOM 694 O O . ALA A 1 90 ? 8.586 25.469 3.855 1 91.88 90 ALA A O 1
ATOM 695 N N . ASP A 1 91 ? 7.516 24.25 5.379 1 92.69 91 ASP A N 1
ATOM 696 C CA . ASP A 1 91 ? 8.391 24.656 6.477 1 92.69 91 ASP A CA 1
ATOM 697 C C . ASP A 1 91 ? 9.539 23.656 6.652 1 92.69 91 ASP A C 1
ATOM 699 O O . ASP A 1 91 ? 10.266 23.719 7.645 1 92.69 91 ASP A O 1
ATOM 703 N N . GLY A 1 92 ? 9.578 22.656 5.766 1 93.06 92 GLY A N 1
ATOM 704 C CA . GLY A 1 92 ? 10.727 21.766 5.77 1 93.06 92 GLY A CA 1
ATOM 705 C C . GLY A 1 92 ? 10.398 20.391 6.336 1 93.06 92 GLY A C 1
ATOM 706 O O . GLY A 1 92 ? 11.273 19.531 6.426 1 93.06 92 GLY A O 1
ATOM 707 N N . TRP A 1 93 ? 9.141 20.141 6.723 1 94.94 93 TRP A N 1
ATOM 708 C CA . TRP A 1 93 ? 8.766 18.844 7.293 1 94.94 93 TRP A CA 1
ATOM 709 C C . TRP A 1 93 ? 8.414 17.844 6.195 1 94.94 93 TRP A C 1
ATOM 711 O O . TRP A 1 93 ? 7.781 18.203 5.199 1 94.94 93 TRP A O 1
ATOM 721 N N . ILE A 1 94 ? 8.805 16.609 6.391 1 96.25 94 ILE A N 1
ATOM 722 C CA . ILE A 1 94 ? 8.422 15.531 5.492 1 96.25 94 ILE A CA 1
ATOM 723 C C . ILE A 1 94 ? 8.117 14.273 6.305 1 96.25 94 ILE A C 1
ATOM 725 O O . ILE A 1 94 ? 8.797 13.984 7.293 1 96.25 94 ILE A O 1
ATOM 729 N N . GLY A 1 95 ? 7.078 13.609 5.887 1 96.31 95 GLY A N 1
ATOM 730 C CA . GLY A 1 95 ? 6.66 12.398 6.578 1 96.31 95 GLY A CA 1
ATOM 731 C C . GLY A 1 95 ? 6.949 11.133 5.793 1 96.31 95 GLY A C 1
ATOM 732 O O . GLY A 1 95 ? 6.797 11.102 4.57 1 96.31 95 GLY A O 1
ATOM 733 N N . TYR A 1 96 ? 7.34 10.086 6.512 1 95.38 96 TYR A N 1
ATOM 734 C CA . TYR A 1 96 ? 7.527 8.75 5.961 1 95.38 96 TYR A CA 1
ATOM 735 C C . TYR A 1 96 ? 6.844 7.703 6.832 1 95.38 96 TYR A C 1
ATOM 737 O O . TYR A 1 96 ? 6.973 7.723 8.055 1 95.38 96 TYR A O 1
ATOM 745 N N . GLY A 1 97 ? 6.125 6.875 6.156 1 95.94 97 GLY A N 1
ATOM 746 C CA . GLY A 1 97 ? 5.664 5.699 6.875 1 95.94 97 GLY A CA 1
ATOM 747 C C . GLY A 1 97 ? 6.789 4.762 7.266 1 95.94 97 GLY A C 1
ATOM 748 O O . GLY A 1 97 ? 7.668 4.465 6.453 1 95.94 97 GLY A O 1
ATOM 749 N N . GLY A 1 98 ? 6.762 4.297 8.469 1 96.06 98 GLY A N 1
ATOM 750 C CA . GLY A 1 98 ? 7.871 3.473 8.922 1 96.06 98 GLY A CA 1
ATOM 751 C C . GLY A 1 98 ? 7.473 2.031 9.188 1 96.06 98 GLY A C 1
ATOM 752 O O . GLY A 1 98 ? 8.195 1.105 8.82 1 96.06 98 GLY A O 1
ATOM 753 N N . ARG A 1 99 ? 6.359 1.902 9.836 1 98.62 99 ARG A N 1
ATOM 754 C CA . ARG A 1 99 ? 6.004 0.558 10.273 1 98.62 99 ARG A CA 1
ATOM 755 C C . ARG A 1 99 ? 4.492 0.364 10.273 1 98.62 99 ARG A C 1
ATOM 757 O O . ARG A 1 99 ? 3.746 1.255 10.688 1 98.62 99 ARG A O 1
ATOM 764 N N . ILE A 1 100 ? 4.078 -0.767 9.781 1 98.94 100 ILE A N 1
ATOM 765 C CA . ILE A 1 100 ? 2.727 -1.275 9.992 1 98.94 100 ILE A CA 1
ATOM 766 C C . ILE A 1 100 ? 2.748 -2.373 11.055 1 98.94 100 ILE A C 1
ATOM 768 O O . ILE A 1 100 ? 3.238 -3.477 10.805 1 98.94 100 ILE A O 1
ATOM 772 N N . HIS A 1 101 ? 2.199 -2.057 12.148 1 98.88 101 HIS A N 1
ATOM 773 C CA . HIS A 1 101 ? 2.195 -3.004 13.258 1 98.88 101 HIS A CA 1
ATOM 774 C C . HIS A 1 101 ? 1.15 -4.094 13.047 1 98.88 101 HIS A C 1
ATOM 776 O O . HIS A 1 101 ? 1.326 -5.227 13.508 1 98.88 101 HIS A O 1
ATOM 782 N N . ASN A 1 102 ? 0.074 -3.613 12.5 1 98.81 102 ASN A N 1
ATOM 783 C CA . ASN A 1 102 ? -1.05 -4.469 12.133 1 98.81 102 ASN A CA 1
ATOM 784 C C . ASN A 1 102 ? -1.98 -3.783 11.141 1 98.81 102 ASN A C 1
ATOM 786 O O . ASN A 1 102 ? -2.26 -2.59 11.266 1 98.81 102 ASN A O 1
ATOM 790 N N . ALA A 1 103 ? -2.381 -4.512 10.203 1 98.88 103 ALA A N 1
ATOM 791 C CA . ALA A 1 103 ? -3.414 -4.02 9.297 1 98.88 103 ALA A CA 1
ATOM 792 C C . ALA A 1 103 ? -4.312 -5.156 8.812 1 98.88 103 ALA A C 1
ATOM 794 O O . ALA A 1 103 ? -3.844 -6.277 8.609 1 98.88 103 ALA A O 1
ATOM 795 N N . ARG A 1 104 ? -5.562 -4.859 8.664 1 98.81 104 ARG A N 1
ATOM 796 C CA . ARG A 1 104 ? -6.531 -5.82 8.141 1 98.81 104 ARG A CA 1
ATOM 797 C C . ARG A 1 104 ? -7.348 -5.203 7.008 1 98.81 104 ARG A C 1
ATOM 799 O O . ARG A 1 104 ? -7.863 -4.09 7.141 1 98.81 104 ARG A O 1
ATOM 806 N N . PHE A 1 105 ? -7.355 -5.902 5.973 1 98.31 105 PHE A N 1
ATOM 807 C CA . PHE A 1 105 ? -8.258 -5.602 4.867 1 98.31 105 PHE A CA 1
ATOM 808 C C . PHE A 1 105 ? -9.578 -6.352 5.027 1 98.31 105 PHE A C 1
ATOM 810 O O . PHE A 1 105 ? -9.633 -7.57 4.844 1 98.31 105 PHE A O 1
ATOM 817 N N . ARG A 1 106 ? -10.664 -5.629 5.293 1 97.56 106 ARG A N 1
ATOM 818 C CA . ARG A 1 106 ? -11.883 -6.246 5.812 1 97.56 106 ARG A CA 1
ATOM 819 C C . ARG A 1 106 ? -12.883 -6.504 4.691 1 97.56 106 ARG A C 1
ATOM 821 O O . ARG A 1 106 ? -13.727 -7.402 4.801 1 97.56 106 ARG A O 1
ATOM 828 N N . ALA A 1 107 ? -12.789 -5.695 3.695 1 96.62 107 ALA A N 1
ATOM 829 C CA . ALA A 1 107 ? -13.727 -5.797 2.582 1 96.62 107 ALA A CA 1
ATOM 830 C C . ALA A 1 107 ? -13.203 -5.059 1.354 1 96.62 107 ALA A C 1
ATOM 832 O O . ALA A 1 107 ? -12.266 -4.27 1.451 1 96.62 107 ALA A O 1
ATOM 833 N N . LEU A 1 108 ? -13.766 -5.355 0.238 1 95.94 108 LEU A N 1
ATOM 834 C CA . LEU A 1 108 ? -13.438 -4.633 -0.985 1 95.94 108 LEU A CA 1
ATOM 835 C C . LEU A 1 108 ? -14.18 -3.303 -1.05 1 95.94 108 LEU A C 1
ATOM 837 O O . LEU A 1 108 ? -15.359 -3.23 -0.705 1 95.94 108 LEU A O 1
ATOM 841 N N . ALA A 1 109 ? -13.508 -2.299 -1.402 1 97.75 109 ALA A N 1
ATOM 842 C CA . ALA A 1 109 ? -14.164 -1.028 -1.707 1 97.75 109 ALA A CA 1
ATOM 843 C C . ALA A 1 109 ? -14.422 -0.891 -3.203 1 97.75 109 ALA A C 1
ATOM 845 O O . ALA A 1 109 ? -13.492 -0.716 -3.99 1 97.75 109 ALA A O 1
ATOM 846 N N . SER A 1 110 ? -15.602 -0.939 -3.604 1 96.56 110 SER A N 1
ATOM 847 C CA . SER A 1 110 ? -15.992 -0.868 -5.008 1 96.56 110 SER A CA 1
ATOM 848 C C . SER A 1 110 ? -16.062 0.578 -5.492 1 96.56 110 SER A C 1
ATOM 850 O O . SER A 1 110 ? -16.266 1.493 -4.691 1 96.56 110 SER A O 1
ATOM 852 N N . PRO A 1 111 ? -15.906 0.755 -6.82 1 96.81 111 PRO A N 1
ATOM 853 C CA . PRO A 1 111 ? -16.141 2.104 -7.344 1 96.81 111 PRO A CA 1
ATOM 854 C C . PRO A 1 111 ? -17.562 2.605 -7.082 1 96.81 111 PRO A C 1
ATOM 856 O O . PRO A 1 111 ? -18.516 1.826 -7.133 1 96.81 111 PRO A O 1
ATOM 859 N N . GLY A 1 112 ? -17.703 3.959 -6.871 1 97.25 112 GLY A N 1
ATOM 860 C CA . GLY A 1 112 ? -19 4.555 -6.59 1 97.25 112 GLY A CA 1
ATOM 861 C C . GLY A 1 112 ? -19 5.375 -5.312 1 97.25 112 GLY A C 1
ATOM 862 O O . GLY A 1 112 ? -18.453 6.477 -5.273 1 97.25 112 GLY A O 1
ATOM 863 N N . GLU A 1 113 ? -19.531 4.703 -4.25 1 98 113 GLU A N 1
ATOM 864 C CA . GLU A 1 113 ? -19.578 5.395 -2.965 1 98 113 GLU A CA 1
ATOM 865 C C . GLU A 1 113 ? -18.188 5.75 -2.463 1 98 113 GLU A C 1
ATOM 867 O O . GLU A 1 113 ? -17.297 4.902 -2.459 1 98 113 GLU A O 1
ATOM 872 N N . PRO A 1 114 ? -18.016 7.004 -2.137 1 98.75 114 PRO A N 1
ATOM 873 C CA . PRO A 1 114 ? -16.688 7.379 -1.623 1 98.75 114 PRO A CA 1
ATOM 874 C C . PRO A 1 114 ? -16.344 6.68 -0.309 1 98.75 114 PRO A C 1
ATOM 876 O O . PRO A 1 114 ? -17.234 6.176 0.378 1 98.75 114 PRO A O 1
ATOM 879 N N . MET A 1 115 ? -15.094 6.691 -0.004 1 98.88 115 MET A N 1
ATOM 880 C CA . MET A 1 115 ? -14.625 6.176 1.279 1 98.88 115 MET A CA 1
ATOM 881 C C . MET A 1 115 ? -14.375 7.316 2.264 1 98.88 115 MET A C 1
ATOM 883 O O . MET A 1 115 ? -14.039 8.43 1.859 1 98.88 115 MET A O 1
ATOM 887 N N . GLU A 1 116 ? -14.57 6.996 3.486 1 98.94 116 GLU A N 1
ATOM 888 C CA . GLU A 1 116 ? -14.188 7.871 4.59 1 98.94 116 GLU A CA 1
ATOM 889 C C . GLU A 1 116 ? -12.977 7.32 5.336 1 98.94 116 GLU A C 1
ATOM 891 O O . GLU A 1 116 ? -12.969 6.156 5.742 1 98.94 116 GLU A O 1
ATOM 896 N N . LEU A 1 117 ? -12.031 8.125 5.473 1 98.94 117 LEU A N 1
ATOM 897 C CA . LEU A 1 117 ? -10.758 7.746 6.082 1 98.94 117 LEU A CA 1
ATOM 898 C C . LEU A 1 117 ? -10.586 8.414 7.438 1 98.94 117 LEU A C 1
ATOM 900 O O . LEU A 1 117 ? -10.508 9.641 7.527 1 98.94 117 LEU A O 1
ATOM 904 N N . GLU A 1 118 ? -10.516 7.637 8.438 1 98.94 118 GLU A N 1
ATOM 905 C CA . GLU A 1 118 ? -10.297 8.164 9.781 1 98.94 118 GLU A CA 1
ATOM 906 C C . GLU A 1 118 ? -8.883 7.871 10.266 1 98.94 118 GLU A C 1
ATOM 908 O O . GLU A 1 118 ? -8.406 6.738 10.156 1 98.94 118 GLU A O 1
ATOM 913 N N . CYS A 1 119 ? -8.258 8.852 10.727 1 98.94 119 CYS A N 1
ATOM 914 C CA . CYS A 1 119 ? -6.906 8.773 11.266 1 98.94 119 CYS A CA 1
ATOM 915 C C . CYS A 1 119 ? -6.836 9.391 12.656 1 98.94 119 CYS A C 1
ATOM 917 O O . CYS A 1 119 ? -7.109 10.578 12.836 1 98.94 119 CYS A O 1
ATOM 919 N N . VAL A 1 120 ? -6.453 8.586 13.633 1 98.94 120 VAL A N 1
ATOM 920 C CA . VAL A 1 120 ? -6.301 9.039 15.016 1 98.94 120 VAL A CA 1
ATOM 921 C C . VAL A 1 120 ? -4.887 8.742 15.5 1 98.94 120 VAL A C 1
ATOM 923 O O . VAL A 1 120 ? -4.441 7.59 15.477 1 98.94 120 VAL A O 1
ATOM 926 N N . ALA A 1 121 ? -4.203 9.758 15.961 1 98.94 121 ALA A N 1
ATOM 927 C CA . ALA A 1 121 ? -2.904 9.508 16.578 1 98.94 121 ALA A CA 1
ATOM 928 C C . ALA A 1 121 ? -3.066 9.07 18.031 1 98.94 121 ALA A C 1
ATOM 930 O O . ALA A 1 121 ? -3.537 9.836 18.875 1 98.94 121 ALA A O 1
ATOM 931 N N . LYS A 1 122 ? -2.641 7.887 18.328 1 98.56 122 LYS A N 1
ATOM 932 C CA . LYS A 1 122 ? -2.734 7.363 19.688 1 98.56 122 LYS A CA 1
ATOM 933 C C . LYS A 1 122 ? -1.505 7.742 20.5 1 98.56 122 LYS A C 1
ATOM 935 O O . LYS A 1 122 ? -1.537 7.699 21.734 1 98.56 122 LYS A O 1
ATOM 940 N N . LEU A 1 123 ? -0.472 8.016 19.828 1 98.38 123 LEU A N 1
ATOM 941 C CA . LEU A 1 123 ? 0.787 8.453 20.438 1 98.38 123 LEU A CA 1
ATOM 942 C C . LEU A 1 123 ? 1.491 9.469 19.531 1 98.38 123 LEU A C 1
ATOM 944 O O . LEU A 1 123 ? 1.557 9.281 18.312 1 98.38 123 LEU A O 1
ATOM 948 N N . VAL A 1 124 ? 1.925 10.523 20.141 1 98.44 124 VAL A N 1
ATOM 949 C CA . VAL A 1 124 ? 2.746 11.516 19.453 1 98.44 124 VAL A CA 1
ATOM 950 C C . VAL A 1 124 ? 3.943 11.891 20.328 1 98.44 124 VAL A C 1
ATOM 952 O O . VAL A 1 124 ? 3.779 12.266 21.484 1 98.44 124 VAL A O 1
ATOM 955 N N . ARG A 1 125 ? 5.055 11.703 19.781 1 98.31 125 ARG A N 1
ATOM 956 C CA . ARG A 1 125 ? 6.285 12.195 20.391 1 98.31 125 ARG A CA 1
ATOM 957 C C . ARG A 1 125 ? 6.906 13.305 19.562 1 98.31 125 ARG A C 1
ATOM 959 O O . ARG A 1 125 ? 7.359 13.07 18.438 1 98.31 125 ARG A O 1
ATOM 966 N N . ARG A 1 126 ? 7.027 14.43 20.141 1 96.56 126 ARG A N 1
ATOM 967 C CA . ARG A 1 126 ? 7.457 15.609 19.391 1 96.56 126 ARG A CA 1
ATOM 968 C C . ARG A 1 126 ? 8.852 16.047 19.828 1 96.56 126 ARG A C 1
ATOM 970 O O . ARG A 1 126 ? 9.117 16.188 21.031 1 96.56 126 ARG A O 1
ATOM 977 N N . GLY A 1 127 ? 9.656 16.141 18.875 1 93.12 127 GLY A N 1
ATOM 978 C CA . GLY A 1 127 ? 10.938 16.797 19.047 1 93.12 127 GLY A CA 1
ATOM 979 C C . GLY A 1 127 ? 11.102 18 18.125 1 93.12 127 GLY A C 1
ATOM 980 O O . GLY A 1 127 ? 10.195 18.344 17.375 1 93.12 127 GLY A O 1
ATOM 981 N N . ALA A 1 128 ? 12.203 18.688 18.234 1 91.69 128 ALA A N 1
ATOM 982 C CA . ALA A 1 128 ? 12.445 19.906 17.469 1 91.69 128 ALA A CA 1
ATOM 983 C C . ALA A 1 128 ? 12.555 19.594 15.969 1 91.69 128 ALA A C 1
ATOM 985 O O . ALA A 1 128 ? 12.078 20.375 15.133 1 91.69 128 ALA A O 1
ATOM 986 N N . LYS A 1 129 ? 13.086 18.438 15.664 1 93.81 129 LYS A N 1
ATOM 987 C CA . LYS A 1 129 ? 13.336 18.141 14.25 1 93.81 129 LYS A CA 1
ATOM 988 C C . LYS A 1 129 ? 12.766 16.781 13.867 1 93.81 129 LYS A C 1
ATOM 990 O O . LYS A 1 129 ? 13.039 16.266 12.781 1 93.81 129 LYS A O 1
ATOM 995 N N . ARG A 1 130 ? 12.094 16.188 14.844 1 95.81 130 ARG A N 1
ATOM 996 C CA . ARG A 1 130 ? 11.531 14.867 14.602 1 95.81 130 ARG A CA 1
ATOM 997 C C . ARG A 1 130 ? 10.234 14.672 15.375 1 95.81 130 ARG A C 1
ATOM 999 O O . ARG A 1 130 ? 10.164 15 16.562 1 95.81 130 ARG A O 1
ATOM 1006 N N . VAL A 1 131 ? 9.258 14.227 14.695 1 97.88 131 VAL A N 1
ATOM 1007 C CA . VAL A 1 131 ? 7.992 13.867 15.328 1 97.88 131 VAL A CA 1
ATOM 1008 C C . VAL A 1 131 ? 7.625 12.43 14.961 1 97.88 131 VAL A C 1
ATOM 1010 O O . VAL A 1 131 ? 7.672 12.047 13.789 1 97.88 131 VAL A O 1
ATOM 1013 N N . LEU A 1 132 ? 7.363 11.609 15.945 1 98.38 132 LEU A N 1
ATOM 1014 C CA . LEU A 1 132 ? 6.879 10.242 15.758 1 98.38 132 LEU A CA 1
ATOM 1015 C C . LEU A 1 132 ? 5.41 10.133 16.141 1 98.38 132 LEU A C 1
ATOM 1017 O O . LEU A 1 132 ? 5.008 10.602 17.219 1 98.38 132 LEU A O 1
ATOM 1021 N N . ALA A 1 133 ? 4.633 9.531 15.297 1 98.81 133 ALA A N 1
ATOM 1022 C CA . ALA A 1 133 ? 3.221 9.32 15.609 1 98.81 133 ALA A CA 1
ATOM 1023 C C . ALA A 1 133 ? 2.797 7.891 15.289 1 98.81 133 ALA A C 1
ATOM 1025 O O . ALA A 1 133 ? 3.199 7.324 14.273 1 98.81 133 ALA A O 1
ATOM 1026 N N . ARG A 1 134 ? 2.045 7.348 16.156 1 98.88 134 ARG A N 1
ATOM 1027 C CA . ARG A 1 134 ? 1.374 6.074 15.922 1 98.88 134 ARG A CA 1
ATOM 1028 C C . ARG A 1 134 ? -0.121 6.273 15.695 1 98.88 134 ARG A C 1
ATOM 1030 O O . ARG A 1 134 ? -0.795 6.918 16.5 1 98.88 134 ARG A O 1
ATOM 1037 N N . TYR A 1 135 ? -0.611 5.711 14.68 1 98.94 135 TYR A N 1
ATOM 1038 C CA . TYR A 1 135 ? -1.971 6.008 14.242 1 98.94 135 TYR A CA 1
ATOM 1039 C C . TYR A 1 135 ? -2.852 4.766 14.312 1 98.94 135 TYR A C 1
ATOM 1041 O O . TYR A 1 135 ? -2.406 3.664 13.984 1 98.94 135 TYR A O 1
ATOM 1049 N N . ASP A 1 136 ? -4.039 4.957 14.758 1 98.94 136 ASP A N 1
ATOM 1050 C CA . ASP A 1 136 ? -5.168 4.074 14.469 1 98.94 136 ASP A CA 1
ATOM 1051 C C . ASP A 1 136 ? -5.93 4.547 13.234 1 98.94 136 ASP A C 1
ATOM 1053 O O . ASP A 1 136 ? -6.375 5.695 13.172 1 98.94 136 ASP A O 1
ATOM 1057 N N . LEU A 1 137 ? -6.023 3.725 12.266 1 98.94 137 LEU A N 1
ATOM 1058 C CA . LEU A 1 137 ? -6.629 4.07 10.984 1 98.94 137 LEU A CA 1
ATOM 1059 C C . LEU A 1 137 ? -7.848 3.197 10.703 1 98.94 137 LEU A C 1
ATOM 1061 O O . LEU A 1 137 ? -7.789 1.977 10.859 1 98.94 137 LEU A O 1
ATOM 1065 N N . ARG A 1 138 ? -8.938 3.795 10.32 1 98.94 138 ARG A N 1
ATOM 1066 C CA . ARG A 1 138 ? -10.148 3.092 9.906 1 98.94 138 ARG A CA 1
ATOM 1067 C C . ARG A 1 138 ? -10.742 3.719 8.648 1 98.94 138 ARG A C 1
ATOM 1069 O O . ARG A 1 138 ? -10.992 4.926 8.609 1 98.94 138 ARG A O 1
ATOM 1076 N N . PHE A 1 139 ? -10.891 2.959 7.656 1 98.94 139 PHE A N 1
ATOM 1077 C CA . PHE A 1 139 ? -11.5 3.391 6.406 1 98.94 139 PHE A CA 1
ATOM 1078 C C . PHE A 1 139 ? -12.859 2.723 6.211 1 98.94 139 PHE A C 1
ATOM 1080 O O . PHE A 1 139 ? -12.992 1.514 6.41 1 98.94 139 PHE A O 1
ATOM 1087 N N . TYR A 1 140 ? -13.781 3.531 5.82 1 98.94 140 TYR A N 1
ATOM 1088 C CA . TYR A 1 140 ? -15.148 3.051 5.641 1 98.94 140 TYR A CA 1
ATOM 1089 C C . TYR A 1 140 ? -15.664 3.377 4.242 1 98.94 140 TYR A C 1
ATOM 1091 O O . TYR A 1 140 ? -15.305 4.41 3.668 1 98.94 140 TYR A O 1
ATOM 1099 N N . GLN A 1 141 ? -16.484 2.615 3.713 1 98.75 141 GLN A N 1
ATOM 1100 C CA . GLN A 1 141 ? -17.375 2.92 2.605 1 98.75 141 GLN A CA 1
ATOM 1101 C C . GLN A 1 141 ? -18.828 2.699 3.002 1 98.75 141 GLN A C 1
ATOM 1103 O O . GLN A 1 141 ? -19.266 1.561 3.189 1 98.75 141 GLN A O 1
ATOM 1108 N N . GLY A 1 142 ? -19.484 3.742 3.182 1 97.56 142 GLY A N 1
ATOM 1109 C CA . GLY A 1 142 ? -20.719 3.633 3.93 1 97.56 142 GLY A CA 1
ATOM 1110 C C . GLY A 1 142 ? -20.516 3.117 5.344 1 97.56 142 GLY A C 1
ATOM 1111 O O . GLY A 1 142 ? -19.688 3.639 6.09 1 97.56 142 GLY A O 1
ATOM 1112 N N . ALA A 1 143 ? -21.297 2.195 5.707 1 96.94 143 ALA A N 1
ATOM 1113 C CA . ALA A 1 143 ? -21.234 1.647 7.059 1 96.94 143 ALA A CA 1
ATOM 1114 C C . ALA A 1 143 ? -20.219 0.506 7.129 1 96.94 143 ALA A C 1
ATOM 1116 O O . ALA A 1 143 ? -19.891 0.03 8.219 1 96.94 143 ALA A O 1
ATOM 1117 N N . LYS A 1 144 ? -19.641 0.153 6.043 1 97.69 144 LYS A N 1
ATOM 1118 C CA . LYS A 1 144 ? -18.766 -1.017 5.973 1 97.69 144 LYS A CA 1
ATOM 1119 C C . LYS A 1 144 ? -17.312 -0.643 6.273 1 97.69 144 LYS A C 1
ATOM 1121 O O . LYS A 1 144 ? -16.766 0.253 5.637 1 97.69 144 LYS A O 1
ATOM 1126 N N . LEU A 1 145 ? -16.734 -1.299 7.238 1 98.75 145 LEU A N 1
ATOM 1127 C CA . LEU A 1 145 ? -15.305 -1.154 7.5 1 98.75 145 LEU A CA 1
ATOM 1128 C C . LEU A 1 145 ? -14.477 -1.859 6.43 1 98.75 145 LEU A C 1
ATOM 1130 O O . LEU A 1 145 ? -14.609 -3.07 6.234 1 98.75 145 LEU A O 1
ATOM 1134 N N . ILE A 1 146 ? -13.641 -1.165 5.777 1 98.69 146 ILE A N 1
ATOM 1135 C CA . ILE A 1 146 ? -12.875 -1.667 4.641 1 98.69 146 ILE A CA 1
ATOM 1136 C C . ILE A 1 146 ? -11.453 -1.996 5.082 1 98.69 146 ILE A C 1
ATOM 1138 O O . ILE A 1 146 ? -10.883 -3.008 4.664 1 98.69 146 ILE A O 1
ATOM 1142 N N . TYR A 1 147 ? -10.891 -1.146 5.918 1 98.81 147 TYR A N 1
ATOM 1143 C CA . TYR A 1 147 ? -9.492 -1.253 6.336 1 98.81 147 TYR A CA 1
ATOM 1144 C C . TYR A 1 147 ? -9.312 -0.774 7.77 1 98.81 147 TYR A C 1
ATOM 1146 O O . TYR A 1 147 ? -9.922 0.219 8.18 1 98.81 147 TYR A O 1
ATOM 1154 N N . GLU A 1 148 ? -8.539 -1.412 8.5 1 98.88 148 GLU A N 1
ATOM 1155 C CA . GLU A 1 148 ? -8.055 -0.938 9.789 1 98.88 148 GLU A CA 1
ATOM 1156 C C . GLU A 1 148 ? -6.555 -1.165 9.938 1 98.88 148 GLU A C 1
ATOM 1158 O O . GLU A 1 148 ? -6.027 -2.184 9.477 1 98.88 148 GLU A O 1
ATOM 1163 N N . GLY A 1 149 ? -5.887 -0.266 10.516 1 98.81 149 GLY A N 1
ATOM 1164 C CA . GLY A 1 149 ? -4.441 -0.354 10.633 1 98.81 149 GLY A CA 1
ATOM 1165 C C . GLY A 1 149 ? -3.896 0.338 11.867 1 98.81 149 GLY A C 1
ATOM 1166 O O . GLY A 1 149 ? -4.441 1.352 12.305 1 98.81 149 GLY A O 1
ATOM 1167 N N . ASP A 1 150 ? -2.92 -0.172 12.461 1 98.94 150 ASP A N 1
ATOM 1168 C CA . ASP A 1 150 ? -2.035 0.391 13.477 1 98.94 150 ASP A CA 1
ATOM 1169 C C . ASP A 1 150 ? -0.638 0.642 12.914 1 98.94 150 ASP A C 1
ATOM 1171 O O . ASP A 1 150 ? 0.102 -0.303 12.633 1 98.94 150 ASP A O 1
ATOM 1175 N N . GLN A 1 151 ? -0.314 1.886 12.742 1 98.88 151 GLN A N 1
ATOM 1176 C CA . GLN A 1 151 ? 0.861 2.215 11.938 1 98.88 151 GLN A CA 1
ATOM 1177 C C . GLN A 1 151 ? 1.624 3.391 12.539 1 98.88 151 GLN A C 1
ATOM 1179 O O . GLN A 1 151 ? 1.038 4.234 13.219 1 98.88 151 GLN A O 1
ATOM 1184 N N . THR A 1 152 ? 2.887 3.406 12.273 1 98.75 152 THR A N 1
ATOM 1185 C CA . THR A 1 152 ? 3.742 4.488 12.75 1 98.75 152 THR A CA 1
ATOM 1186 C C . THR A 1 152 ? 4.363 5.242 11.578 1 98.75 152 THR A C 1
ATOM 1188 O O . THR A 1 152 ? 4.785 4.629 10.594 1 98.75 152 THR A O 1
ATOM 1191 N N . ALA A 1 153 ? 4.402 6.492 11.719 1 98.31 153 ALA A N 1
ATOM 1192 C CA . ALA A 1 153 ? 5.105 7.367 10.789 1 98.31 153 ALA A CA 1
ATOM 1193 C C . ALA A 1 153 ? 6.043 8.312 11.523 1 98.31 153 ALA A C 1
ATOM 1195 O O . ALA A 1 153 ? 5.906 8.516 12.734 1 98.31 153 ALA A O 1
ATOM 1196 N N . MET A 1 154 ? 6.996 8.797 10.812 1 97.19 154 MET A N 1
ATOM 1197 C CA . MET A 1 154 ? 7.949 9.773 11.328 1 97.19 154 MET A CA 1
ATOM 1198 C C . MET A 1 154 ? 7.992 11.016 10.445 1 97.19 154 MET A C 1
ATOM 1200 O O . MET A 1 154 ? 7.988 10.906 9.219 1 97.19 154 MET A O 1
ATOM 1204 N N . TRP A 1 155 ? 7.988 12.133 11.016 1 96.62 155 TRP A N 1
ATOM 1205 C CA . TRP A 1 155 ? 8.18 13.422 10.344 1 96.62 155 TRP A CA 1
ATOM 1206 C C . TRP A 1 155 ? 9.539 14.016 10.688 1 96.62 155 TRP A C 1
ATOM 1208 O O . TRP A 1 155 ? 9.914 14.07 11.859 1 96.62 155 TRP A O 1
ATOM 1218 N N . LEU A 1 156 ? 10.203 14.445 9.695 1 95.56 156 LEU A N 1
ATOM 1219 C CA . LEU A 1 156 ? 11.531 15.023 9.852 1 95.56 156 LEU A CA 1
ATOM 1220 C C . LEU A 1 156 ? 11.586 16.438 9.273 1 95.56 156 LEU A C 1
ATOM 1222 O O . LEU A 1 156 ? 11.008 16.703 8.219 1 95.56 156 LEU A O 1
ATOM 1226 N N . ARG A 1 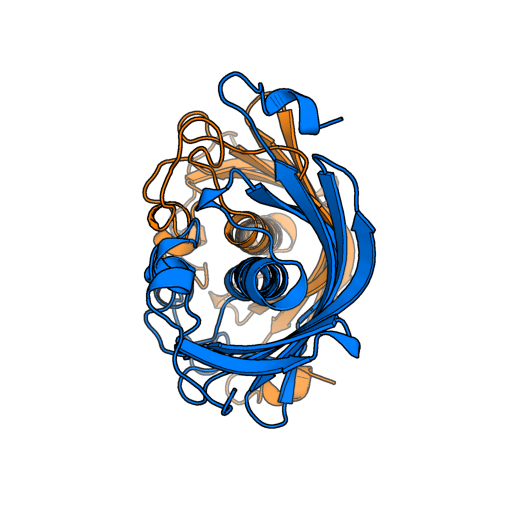157 ? 12.219 17.25 9.984 1 94.25 157 ARG A N 1
ATOM 1227 C CA . ARG A 1 157 ? 12.516 18.562 9.438 1 94.25 157 ARG A CA 1
ATOM 1228 C C . ARG A 1 157 ? 13.906 18.609 8.82 1 94.25 157 ARG A C 1
ATOM 1230 O O . ARG A 1 157 ? 14.906 18.5 9.531 1 94.25 157 ARG A O 1
ATOM 1237 N N . LEU A 1 158 ? 13.891 18.609 7.617 1 86.06 158 LEU A N 1
ATOM 1238 C CA . LEU A 1 158 ? 15.164 18.531 6.91 1 86.06 158 LEU A CA 1
ATOM 1239 C C . LEU A 1 158 ? 15.594 19.906 6.41 1 86.06 158 LEU A C 1
ATOM 1241 O O . LEU A 1 158 ? 14.766 20.703 5.965 1 86.06 158 LEU A O 1
ATOM 1245 N N . GLU A 1 159 ? 16.719 20.266 6.898 1 72.94 159 GLU A N 1
ATOM 1246 C CA . GLU A 1 159 ? 17.359 21.469 6.375 1 72.94 159 GLU A CA 1
ATOM 1247 C C . GLU A 1 159 ? 18.234 21.156 5.16 1 72.94 159 GLU A C 1
ATOM 1249 O O . GLU A 1 159 ? 18.562 19.984 4.914 1 72.94 159 GLU A O 1
ATOM 1254 N N . GLU A 1 160 ? 18.344 22.25 4.43 1 63.09 160 GLU A N 1
ATOM 1255 C CA . GLU A 1 160 ? 19.266 22.094 3.299 1 63.09 160 GLU A CA 1
ATOM 1256 C C . GLU A 1 160 ? 20.578 21.453 3.734 1 63.09 160 GLU A C 1
ATOM 1258 O O . GLU A 1 160 ? 21.141 21.828 4.766 1 63.09 160 GLU A O 1
ATOM 1263 N N . GLY A 1 161 ? 20.969 20.234 3.16 1 60.88 161 GLY A N 1
ATOM 1264 C CA . GLY A 1 161 ? 22.219 19.531 3.424 1 60.88 161 GLY A CA 1
ATOM 1265 C C . GLY A 1 161 ? 22.031 18.25 4.223 1 60.88 161 GLY A C 1
ATOM 1266 O O . GLY A 1 161 ? 23 17.594 4.594 1 60.88 161 GLY A O 1
ATOM 1267 N N . THR A 1 162 ? 20.75 17.938 4.582 1 59.91 162 THR A N 1
ATOM 1268 C CA . THR A 1 162 ? 20.531 16.734 5.371 1 59.91 162 THR A CA 1
ATOM 1269 C C . THR A 1 162 ? 20.562 15.492 4.48 1 59.91 162 THR A C 1
ATOM 1271 O O . THR A 1 162 ? 19.938 15.469 3.412 1 59.91 162 THR A O 1
ATOM 1274 N N . ASP A 1 163 ? 21.5 14.562 4.848 1 53.56 163 ASP A N 1
ATOM 1275 C CA . ASP A 1 163 ? 21.578 13.273 4.16 1 53.56 163 ASP A CA 1
ATOM 1276 C C . ASP A 1 163 ? 20.531 12.305 4.703 1 53.56 163 ASP A C 1
ATOM 1278 O O . ASP A 1 163 ? 20.609 11.891 5.863 1 53.56 163 ASP A O 1
ATOM 1282 N N . LEU A 1 164 ? 19.5 11.977 4.027 1 55.47 164 LEU A N 1
ATOM 1283 C CA . LEU A 1 164 ? 18.391 11.125 4.426 1 55.47 164 LEU A CA 1
ATOM 1284 C C . LEU A 1 164 ? 18.844 9.672 4.57 1 55.47 164 LEU A C 1
ATOM 1286 O O . LEU A 1 164 ? 18.125 8.844 5.125 1 55.47 164 LEU A O 1
ATOM 1290 N N . THR A 1 165 ? 19.953 9.258 3.99 1 51.56 165 THR A N 1
ATOM 1291 C CA . THR A 1 165 ? 20.391 7.867 4.098 1 51.56 165 THR A CA 1
ATOM 1292 C C . THR A 1 165 ? 20.516 7.453 5.562 1 51.56 165 THR A C 1
ATOM 1294 O O . THR A 1 165 ? 20.469 6.262 5.883 1 51.56 165 THR A O 1
ATOM 1297 N N . ALA A 1 166 ? 20.547 8.406 6.379 1 43.75 166 ALA A N 1
ATOM 1298 C CA . ALA A 1 166 ? 20.859 8.172 7.789 1 43.75 166 ALA A CA 1
ATOM 1299 C C . ALA A 1 166 ? 19.609 7.824 8.578 1 43.75 166 ALA A C 1
ATOM 1301 O O . ALA A 1 166 ? 19.688 7.449 9.75 1 43.75 166 ALA A O 1
ATOM 1302 N N . LEU A 1 167 ? 18.484 8.078 8.164 1 47.03 167 LEU A N 1
ATOM 1303 C CA . LEU A 1 167 ? 17.25 7.824 8.906 1 47.03 167 LEU A 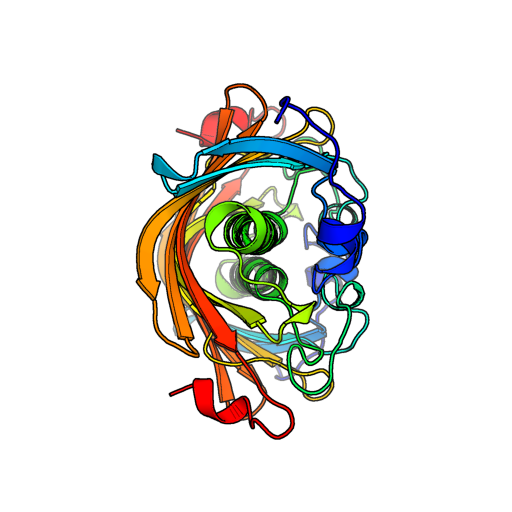CA 1
ATOM 1304 C C . LEU A 1 167 ? 16.922 6.336 8.906 1 47.03 167 LEU A C 1
ATOM 1306 O O . LEU A 1 167 ? 15.883 5.934 9.445 1 47.03 167 LEU A O 1
ATOM 1310 N N . GLU A 1 168 ? 17.672 5.496 8.25 1 43.88 168 GLU A N 1
ATOM 1311 C CA . GLU A 1 168 ? 17.422 4.059 8.133 1 43.88 168 GLU A CA 1
ATOM 1312 C C . GLU A 1 168 ? 17.906 3.314 9.375 1 43.88 168 GLU A C 1
ATOM 1314 O O . GLU A 1 168 ? 17.703 2.102 9.484 1 43.88 168 GLU A O 1
ATOM 1319 N N . ASP A 1 169 ? 18.5 3.949 10.258 1 38.62 169 ASP A N 1
ATOM 1320 C CA . ASP A 1 169 ? 19.031 3.17 11.367 1 38.62 169 ASP A CA 1
ATOM 1321 C C . ASP A 1 169 ? 18 3.008 12.477 1 38.62 169 ASP A C 1
ATOM 1323 O O . ASP A 1 169 ? 17.375 3.984 12.891 1 38.62 169 ASP A O 1
ATOM 1327 N N . MET B 1 1 ? 14.422 -25.234 -14.453 1 65.69 1 MET B N 1
ATOM 1328 C CA . MET B 1 1 ? 14.211 -24 -15.219 1 65.69 1 MET B CA 1
ATOM 1329 C C . MET B 1 1 ? 15.375 -23.031 -15.023 1 65.69 1 MET B C 1
ATOM 1331 O O . MET B 1 1 ? 15.938 -22.953 -13.938 1 65.69 1 MET B O 1
ATOM 1335 N N . GLU B 1 2 ? 15.805 -22.469 -16.047 1 87.38 2 GLU B N 1
ATOM 1336 C CA . GLU B 1 2 ? 16.953 -21.562 -15.984 1 87.38 2 GLU B CA 1
ATOM 1337 C C . GLU B 1 2 ? 16.547 -20.203 -15.43 1 87.38 2 GLU B C 1
ATOM 1339 O O . GLU B 1 2 ? 15.5 -19.656 -15.805 1 87.38 2 GLU B O 1
ATOM 1344 N N . PHE B 1 3 ? 17.172 -19.797 -14.445 1 88.44 3 PHE B N 1
ATOM 1345 C CA . PHE B 1 3 ? 16.938 -18.516 -13.82 1 88.44 3 PHE B CA 1
ATOM 1346 C C . PHE B 1 3 ? 18.156 -17.609 -13.922 1 88.44 3 PHE B C 1
ATOM 1348 O O . PHE B 1 3 ? 19.297 -18.094 -13.906 1 88.44 3 PHE B O 1
ATOM 1355 N N . PRO B 1 4 ? 17.984 -16.281 -14.172 1 92.31 4 PRO B N 1
ATOM 1356 C CA . PRO B 1 4 ? 16.719 -15.555 -14.289 1 92.31 4 PRO B CA 1
ATOM 1357 C C . PRO B 1 4 ? 16.031 -15.789 -15.633 1 92.31 4 PRO B C 1
ATOM 1359 O O . PRO B 1 4 ? 16.688 -16.094 -16.625 1 92.31 4 PRO B O 1
ATOM 1362 N N . ARG B 1 5 ? 14.695 -15.656 -15.602 1 93.25 5 ARG B N 1
ATOM 1363 C CA . ARG B 1 5 ? 13.938 -15.734 -16.844 1 93.25 5 ARG B CA 1
ATOM 1364 C C . ARG B 1 5 ? 12.859 -14.664 -16.906 1 93.25 5 ARG B C 1
ATOM 1366 O O . ARG B 1 5 ? 12.281 -14.305 -15.883 1 93.25 5 ARG B O 1
ATOM 1373 N N . PRO B 1 6 ? 12.609 -14.18 -18.078 1 94.56 6 PRO B N 1
ATOM 1374 C CA . PRO B 1 6 ? 11.461 -13.281 -18.219 1 94.56 6 PRO B CA 1
ATOM 1375 C C . PRO B 1 6 ? 10.141 -13.945 -17.828 1 94.56 6 PRO B C 1
ATOM 1377 O O . PRO B 1 6 ? 10.023 -15.172 -17.891 1 94.56 6 PRO B O 1
ATOM 1380 N N . VAL B 1 7 ? 9.242 -13.109 -17.438 1 95.31 7 VAL B N 1
ATOM 1381 C CA . VAL B 1 7 ? 7.926 -13.664 -17.141 1 95.31 7 VAL B CA 1
ATOM 1382 C C . VAL B 1 7 ? 7.309 -14.266 -18.406 1 95.31 7 VAL B C 1
ATOM 1384 O O . VAL B 1 7 ? 7.457 -13.711 -19.484 1 95.31 7 VAL B O 1
ATOM 1387 N N . ASP B 1 8 ? 6.688 -15.406 -18.203 1 93.25 8 ASP B N 1
ATOM 1388 C CA . ASP B 1 8 ? 6.09 -16.062 -19.359 1 93.25 8 ASP B CA 1
ATOM 1389 C C . ASP B 1 8 ? 4.699 -15.5 -19.656 1 93.25 8 ASP B C 1
ATOM 1391 O O . ASP B 1 8 ? 4.016 -15.016 -18.75 1 93.25 8 ASP B O 1
ATOM 1395 N N . PRO B 1 9 ? 4.297 -15.547 -20.891 1 96.06 9 PRO B N 1
ATOM 1396 C CA . PRO B 1 9 ? 3.002 -15.008 -21.312 1 96.06 9 PRO B CA 1
ATOM 1397 C C . PRO B 1 9 ? 1.828 -15.625 -20.562 1 96.06 9 PRO B C 1
ATOM 1399 O O . PRO B 1 9 ? 0.835 -14.945 -20.297 1 96.06 9 PRO B O 1
ATOM 1402 N N . GLU B 1 10 ? 1.914 -16.859 -20.234 1 96.56 10 GLU B N 1
ATOM 1403 C CA . GLU B 1 10 ? 0.827 -17.516 -19.516 1 96.56 10 GLU B CA 1
ATOM 1404 C C . GLU B 1 10 ? 0.676 -16.969 -18.109 1 96.56 10 GLU B C 1
ATOM 1406 O O . GLU B 1 10 ? -0.443 -16.781 -17.625 1 96.56 10 GLU B O 1
ATOM 1411 N N . PHE B 1 11 ? 1.789 -16.75 -17.406 1 97.75 11 PHE B N 1
ATOM 1412 C CA . PHE B 1 11 ? 1.795 -16.109 -16.094 1 97.75 11 PHE B CA 1
ATOM 1413 C C . PHE B 1 11 ? 1.187 -14.711 -16.172 1 97.75 11 PHE B C 1
ATOM 1415 O O . PHE B 1 11 ? 0.356 -14.352 -15.336 1 97.75 11 PHE B O 1
ATOM 1422 N N . VAL B 1 12 ? 1.567 -13.961 -17.172 1 98.12 12 VAL B N 1
ATOM 1423 C CA . VAL B 1 12 ? 1.07 -12.594 -17.344 1 98.12 12 VAL B CA 1
ATOM 1424 C C . VAL B 1 12 ? -0.433 -12.625 -17.609 1 98.12 12 VAL B C 1
ATOM 1426 O O . VAL B 1 12 ? -1.188 -11.836 -17.047 1 98.12 12 VAL B O 1
ATOM 1429 N N . ALA B 1 13 ? -0.848 -13.547 -18.422 1 97.25 13 ALA B N 1
ATOM 1430 C CA . ALA B 1 13 ? -2.256 -13.656 -18.797 1 97.25 13 ALA B CA 1
ATOM 1431 C C . ALA B 1 13 ? -3.111 -14.062 -17.594 1 97.25 13 ALA B C 1
ATOM 1433 O O . ALA B 1 13 ? -4.297 -13.734 -17.531 1 97.25 13 ALA B O 1
ATOM 1434 N N . ASP B 1 14 ? -2.518 -14.758 -16.656 1 97.44 14 ASP B N 1
ATOM 1435 C CA . ASP B 1 14 ? -3.236 -15.289 -15.508 1 97.44 14 ASP B CA 1
ATOM 1436 C C . ASP B 1 14 ? -3.34 -14.234 -14.398 1 97.44 14 ASP B C 1
ATOM 1438 O O . ASP B 1 14 ? -4.109 -14.398 -13.453 1 97.44 14 ASP B O 1
ATOM 1442 N N . CYS B 1 15 ? -2.59 -13.211 -14.469 1 98.06 15 CYS B N 1
ATOM 1443 C CA . CYS B 1 15 ? -2.553 -12.18 -13.438 1 98.06 15 CYS B CA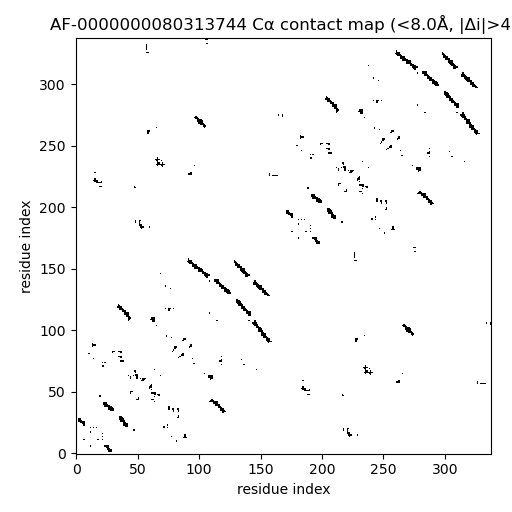 1
ATOM 1444 C C . CYS B 1 15 ? -3.836 -11.359 -13.438 1 98.06 15 CYS B C 1
ATOM 1446 O O . CYS B 1 15 ? -4.27 -10.875 -14.484 1 98.06 15 CYS B O 1
ATOM 1448 N N . PRO B 1 16 ? -4.375 -11.125 -12.305 1 97 16 PRO B N 1
ATOM 1449 C CA . PRO B 1 16 ? -5.594 -10.312 -12.234 1 97 16 PRO B CA 1
ATOM 1450 C C . PRO B 1 16 ? -5.324 -8.828 -12.484 1 97 16 PRO B C 1
ATOM 1452 O O . PRO B 1 16 ? -6.258 -8.023 -12.484 1 97 16 PRO B O 1
ATOM 1455 N N . TYR B 1 17 ? -4.145 -8.5 -12.695 1 98.06 17 TYR B N 1
ATOM 1456 C CA . TYR B 1 17 ? -3.738 -7.148 -13.078 1 98.06 17 TYR B CA 1
ATOM 1457 C C . TYR B 1 17 ? -3.051 -7.148 -14.438 1 98.06 17 TYR B C 1
ATOM 1459 O O . TYR B 1 17 ? -2.391 -8.125 -14.805 1 98.06 17 TYR B O 1
ATOM 1467 N N . GLY B 1 18 ? -3.225 -6.02 -15.188 1 97.19 18 GLY B N 1
ATOM 1468 C CA . GLY B 1 18 ? -2.428 -5.805 -16.375 1 97.19 18 GLY B CA 1
ATOM 1469 C C . GLY B 1 18 ? -0.981 -5.461 -16.078 1 97.19 18 GLY B C 1
ATOM 1470 O O . GLY B 1 18 ? -0.58 -5.402 -14.914 1 97.19 18 GLY B O 1
ATOM 1471 N N . PRO B 1 19 ? -0.183 -5.199 -17.109 1 95.38 19 PRO B N 1
ATOM 1472 C CA . PRO B 1 19 ? 1.245 -4.926 -16.922 1 95.38 19 PRO B CA 1
ATOM 1473 C C . PRO B 1 19 ? 1.506 -3.73 -16.016 1 95.38 19 PRO B C 1
ATOM 1475 O O . PRO B 1 19 ? 2.5 -3.713 -15.281 1 95.38 19 PRO B O 1
ATOM 1478 N N . GLY B 1 20 ? 0.598 -2.803 -16 1 96.69 20 GLY B N 1
ATOM 1479 C CA . GLY B 1 20 ? 0.754 -1.623 -15.172 1 96.69 20 GLY B CA 1
ATOM 1480 C C . GLY B 1 20 ? 0.571 -1.909 -13.688 1 96.69 20 GLY B C 1
ATOM 1481 O O . GLY B 1 20 ? 0.935 -1.091 -12.844 1 96.69 20 GLY B O 1
ATOM 1482 N N . GLY B 1 21 ? 0.015 -3.064 -13.375 1 98.25 21 GLY B N 1
ATOM 1483 C CA . GLY B 1 21 ? -0.162 -3.496 -11.992 1 98.25 21 GLY B CA 1
ATOM 1484 C C . GLY B 1 21 ? 0.747 -4.648 -11.609 1 98.25 21 GLY B C 1
ATOM 1485 O O . GLY B 1 21 ? 1.144 -4.77 -10.445 1 98.25 21 GLY B O 1
ATOM 1486 N N . LEU B 1 22 ? 1.052 -5.543 -12.523 1 98.56 22 LEU B N 1
ATOM 1487 C CA . LEU B 1 22 ? 1.914 -6.688 -12.242 1 98.56 22 LEU B CA 1
ATOM 1488 C C . LEU B 1 22 ? 3.32 -6.227 -11.875 1 98.56 22 LEU B C 1
ATOM 1490 O O . LEU B 1 22 ? 3.857 -6.629 -10.844 1 98.56 22 LEU B O 1
ATOM 1494 N N . LEU B 1 23 ? 4.008 -5.445 -12.75 1 98.56 23 LEU B N 1
ATOM 1495 C CA . LEU B 1 23 ? 5.258 -4.711 -12.578 1 98.56 23 LEU B CA 1
ATOM 1496 C C . LEU B 1 23 ? 6.418 -5.668 -12.305 1 98.56 23 LEU B C 1
ATOM 1498 O O . LEU B 1 23 ? 7.461 -5.258 -11.797 1 98.56 23 LEU B O 1
ATOM 1502 N N . ILE B 1 24 ? 6.25 -6.957 -12.5 1 98.81 24 ILE B N 1
ATOM 1503 C CA . ILE B 1 24 ? 7.312 -7.957 -12.484 1 98.81 24 ILE B CA 1
ATOM 1504 C C . ILE B 1 24 ? 7.75 -8.273 -13.914 1 98.81 24 ILE B C 1
ATOM 1506 O O . ILE B 1 24 ? 6.918 -8.617 -14.758 1 98.81 24 ILE B O 1
ATOM 1510 N N . ASP B 1 25 ? 9.055 -8.172 -14.133 1 98.12 25 ASP B N 1
ATOM 1511 C CA . ASP B 1 25 ? 9.477 -8.414 -15.508 1 98.12 25 ASP B CA 1
ATOM 1512 C C . ASP B 1 25 ? 10.305 -9.695 -15.602 1 98.12 25 ASP B C 1
ATOM 1514 O O . ASP B 1 25 ? 10.539 -10.203 -16.703 1 98.12 25 ASP B O 1
ATOM 1518 N N . ALA B 1 26 ? 10.719 -10.18 -14.422 1 98.69 26 ALA B N 1
ATOM 1519 C CA . ALA B 1 26 ? 11.477 -11.422 -14.445 1 98.69 26 ALA B CA 1
ATOM 1520 C C . ALA B 1 26 ? 11.258 -12.227 -13.164 1 98.69 26 ALA B C 1
ATOM 1522 O O . ALA B 1 26 ? 11.023 -11.656 -12.102 1 98.69 26 ALA B O 1
ATOM 1523 N N . ILE B 1 27 ? 11.312 -13.531 -13.281 1 98.75 27 ILE B N 1
ATOM 1524 C CA . ILE B 1 27 ? 11.422 -14.445 -12.156 1 98.75 27 ILE B CA 1
ATOM 1525 C C . ILE B 1 27 ? 12.883 -14.852 -11.961 1 98.75 27 ILE B C 1
ATOM 1527 O O . ILE B 1 27 ? 13.547 -15.297 -12.898 1 98.75 27 ILE B O 1
ATOM 1531 N N . LEU B 1 28 ? 13.344 -14.648 -10.773 1 98.75 28 LEU B N 1
ATOM 1532 C CA . LEU B 1 28 ? 14.766 -14.82 -10.5 1 98.75 28 LEU B CA 1
ATOM 1533 C C . LEU B 1 28 ? 15.047 -16.203 -9.914 1 98.75 28 LEU B C 1
ATOM 1535 O O . LEU B 1 28 ? 16.141 -16.734 -10.07 1 98.75 28 LEU B O 1
ATOM 1539 N N . ALA B 1 29 ? 14.078 -16.703 -9.18 1 98.56 29 ALA B N 1
ATOM 1540 C CA . ALA B 1 29 ? 14.211 -18.016 -8.57 1 98.56 29 ALA B CA 1
ATOM 1541 C C . ALA B 1 29 ? 12.844 -18.578 -8.164 1 98.56 29 ALA B C 1
ATOM 1543 O O . ALA B 1 29 ? 11.945 -17.812 -7.809 1 98.56 29 ALA B O 1
ATOM 1544 N N . VAL B 1 30 ? 12.711 -19.828 -8.281 1 98.38 30 VAL B N 1
ATOM 1545 C CA . VAL B 1 30 ? 11.602 -20.578 -7.711 1 98.38 30 VAL B CA 1
ATOM 1546 C C . VAL B 1 30 ? 12.148 -21.781 -6.938 1 98.38 30 VAL B C 1
ATOM 1548 O O . VAL B 1 30 ? 12.922 -22.578 -7.477 1 98.38 30 VAL B O 1
ATOM 1551 N N . ASP B 1 31 ? 11.805 -21.859 -5.688 1 97.94 31 ASP B N 1
ATOM 1552 C CA . ASP B 1 31 ? 12.211 -23 -4.863 1 97.94 31 ASP B CA 1
ATOM 1553 C C . ASP B 1 31 ? 11.008 -23.609 -4.152 1 97.94 31 ASP B C 1
ATOM 1555 O O . ASP B 1 31 ? 10.68 -23.234 -3.025 1 97.94 31 ASP B O 1
ATOM 1559 N N . PRO B 1 32 ? 10.406 -24.578 -4.738 1 97.25 32 PRO B N 1
ATOM 1560 C CA . PRO B 1 32 ? 9.219 -25.203 -4.141 1 97.25 32 PRO B CA 1
ATOM 1561 C C . PRO B 1 32 ? 9.5 -25.828 -2.781 1 97.25 32 PRO B C 1
ATOM 1563 O O . PRO B 1 32 ? 8.641 -25.812 -1.895 1 97.25 32 PRO B O 1
ATOM 1566 N N . ALA B 1 33 ? 10.648 -26.406 -2.582 1 97.31 33 ALA B N 1
ATOM 1567 C CA . ALA B 1 33 ? 10.984 -27.047 -1.314 1 97.31 33 ALA B CA 1
ATOM 1568 C C . ALA B 1 33 ? 11.023 -26.031 -0.178 1 97.31 33 ALA B C 1
ATOM 1570 O O . ALA B 1 33 ? 10.609 -26.328 0.944 1 97.31 33 ALA B O 1
ATOM 1571 N N . ALA B 1 34 ? 11.508 -24.844 -0.475 1 98.19 34 ALA B N 1
ATOM 1572 C CA . ALA B 1 34 ? 11.57 -23.781 0.521 1 98.19 34 ALA B CA 1
ATOM 1573 C C . ALA B 1 34 ? 10.312 -22.906 0.468 1 98.19 34 ALA B C 1
ATOM 1575 O O . ALA B 1 34 ? 10.211 -21.922 1.195 1 98.19 34 ALA B O 1
ATOM 1576 N N . SER B 1 35 ? 9.352 -23.234 -0.451 1 98.62 35 SER B N 1
ATOM 1577 C CA . SER B 1 35 ? 8.148 -22.438 -0.714 1 98.62 35 SER B CA 1
ATOM 1578 C C . SER B 1 35 ? 8.5 -20.984 -0.973 1 98.62 35 SER B C 1
ATOM 1580 O O . SER B 1 35 ? 7.938 -20.078 -0.34 1 98.62 35 SER B O 1
ATOM 1582 N N . MET B 1 36 ? 9.391 -20.797 -1.931 1 98.81 36 MET B N 1
ATOM 1583 C CA . MET B 1 36 ? 9.953 -19.469 -2.139 1 98.81 36 MET B CA 1
ATOM 1584 C C . MET B 1 36 ? 9.93 -19.094 -3.617 1 98.81 36 MET B C 1
ATOM 1586 O O . MET B 1 36 ? 10.188 -19.938 -4.48 1 98.81 36 MET B O 1
ATOM 1590 N N . VAL B 1 37 ? 9.648 -17.828 -3.9 1 98.81 37 VAL B N 1
ATOM 1591 C CA . VAL B 1 37 ? 9.867 -17.219 -5.211 1 98.81 37 VAL B CA 1
ATOM 1592 C C . VAL B 1 37 ? 10.617 -15.898 -5.055 1 98.81 37 VAL B C 1
ATOM 1594 O O . VAL B 1 37 ? 10.438 -15.188 -4.059 1 98.81 37 VAL B O 1
ATOM 1597 N N . ARG B 1 38 ? 11.453 -15.586 -5.984 1 98.94 38 ARG B N 1
ATOM 1598 C CA . ARG B 1 38 ? 12.094 -14.273 -6.129 1 98.94 38 ARG B CA 1
ATOM 1599 C C . ARG B 1 38 ? 11.797 -13.672 -7.496 1 98.94 38 ARG B C 1
ATOM 1601 O O . ARG B 1 38 ? 11.859 -14.367 -8.516 1 98.94 38 ARG B O 1
ATOM 1608 N N . ALA B 1 39 ? 11.477 -12.469 -7.492 1 98.94 39 ALA B N 1
ATOM 1609 C CA . ALA B 1 39 ? 11.117 -11.773 -8.727 1 98.94 39 ALA B CA 1
ATOM 1610 C C . ALA B 1 39 ? 11.789 -10.406 -8.805 1 98.94 39 ALA B C 1
ATOM 1612 O O . ALA B 1 39 ? 12.281 -9.891 -7.801 1 98.94 39 ALA B O 1
ATOM 1613 N N . ARG B 1 40 ? 11.758 -9.867 -9.992 1 98.94 40 ARG B N 1
ATOM 1614 C CA . ARG B 1 40 ? 12.367 -8.562 -10.211 1 98.94 40 ARG B CA 1
ATOM 1615 C C . ARG B 1 40 ? 11.312 -7.531 -10.609 1 98.94 40 ARG B C 1
ATOM 1617 O O . ARG B 1 40 ? 10.414 -7.828 -11.398 1 98.94 40 ARG B O 1
ATOM 1624 N N . MET B 1 41 ? 11.398 -6.379 -10.07 1 98.81 41 MET B N 1
ATOM 1625 C CA . MET B 1 41 ? 10.586 -5.219 -10.422 1 98.81 41 MET B CA 1
ATOM 1626 C C . MET B 1 41 ? 11.461 -4.062 -10.898 1 98.81 41 MET B C 1
ATOM 1628 O O . MET B 1 41 ? 12.242 -3.508 -10.125 1 98.81 41 MET B O 1
ATOM 1632 N N . PRO B 1 42 ? 11.297 -3.641 -12.102 1 98.62 42 PRO B N 1
ATOM 1633 C CA . PRO B 1 42 ? 11.977 -2.402 -12.5 1 98.62 42 PRO B CA 1
ATOM 1634 C C . PRO B 1 42 ? 11.516 -1.194 -11.688 1 98.62 42 PRO B C 1
ATOM 1636 O O . PRO B 1 42 ? 10.367 -1.152 -11.227 1 98.62 42 PRO B O 1
ATOM 1639 N N . THR B 1 43 ? 12.422 -0.251 -11.516 1 98.5 43 THR B N 1
ATOM 1640 C CA . THR B 1 43 ? 12.094 0.994 -10.836 1 98.5 43 THR B CA 1
ATOM 1641 C C . THR B 1 43 ? 12.336 2.193 -11.742 1 98.5 43 THR B C 1
ATOM 1643 O O . THR B 1 43 ? 13.391 2.301 -12.367 1 98.5 43 THR B O 1
ATOM 1646 N N . HIS B 1 44 ? 11.336 2.957 -11.914 1 97.44 44 HIS B N 1
ATOM 1647 C CA . HIS B 1 44 ? 11.414 4.164 -12.727 1 97.44 44 HIS B CA 1
ATOM 1648 C C . HIS B 1 44 ? 10.367 5.184 -12.289 1 97.44 44 HIS B C 1
ATOM 1650 O O . HIS B 1 44 ? 9.5 4.883 -11.461 1 97.44 44 HIS B O 1
ATOM 1656 N N . ASP B 1 45 ? 10.336 6.367 -12.859 1 95.75 45 ASP B N 1
ATOM 1657 C CA . ASP B 1 45 ? 9.57 7.508 -12.367 1 95.75 45 ASP B CA 1
ATOM 1658 C C . ASP B 1 45 ? 8.094 7.375 -12.742 1 95.75 45 ASP B C 1
ATOM 1660 O O . ASP B 1 45 ? 7.246 8.062 -12.172 1 95.75 45 ASP B O 1
ATOM 1664 N N . GLU B 1 46 ? 7.805 6.492 -13.633 1 96.31 46 GLU B N 1
ATOM 1665 C CA . GLU B 1 46 ? 6.445 6.449 -14.164 1 96.31 46 GLU B CA 1
ATOM 1666 C C . GLU B 1 46 ? 5.613 5.367 -13.477 1 96.31 46 GLU B C 1
ATOM 1668 O O . GLU B 1 46 ? 4.504 5.059 -13.914 1 96.31 46 GLU B O 1
ATOM 1673 N N . LEU B 1 47 ? 6.191 4.789 -12.453 1 97.75 47 LEU B N 1
ATOM 1674 C CA . LEU B 1 47 ? 5.445 3.787 -11.703 1 97.75 47 LEU B CA 1
ATOM 1675 C C . LEU B 1 47 ? 4.191 4.395 -11.078 1 97.75 47 LEU B C 1
ATOM 1677 O O . LEU B 1 47 ? 4.176 5.574 -10.727 1 97.75 47 LEU B O 1
ATOM 1681 N N . PRO B 1 48 ? 3.137 3.553 -10.906 1 97 48 PRO B N 1
ATOM 1682 C CA . PRO B 1 48 ? 1.965 4.043 -10.18 1 97 48 PRO B CA 1
ATOM 1683 C C . PRO B 1 48 ? 2.328 4.66 -8.828 1 97 48 PRO B C 1
ATOM 1685 O O . PRO B 1 48 ? 3.189 4.137 -8.117 1 97 48 PRO B O 1
ATOM 1688 N N . LEU B 1 49 ? 1.715 5.797 -8.531 1 97.44 49 LEU B N 1
ATOM 1689 C CA . LEU B 1 49 ? 1.904 6.566 -7.305 1 97.44 49 LEU B CA 1
ATOM 1690 C C . LEU B 1 49 ? 3.246 7.289 -7.32 1 97.44 49 LEU B C 1
ATOM 1692 O O . LEU B 1 49 ? 3.355 8.414 -6.828 1 97.44 49 LEU B O 1
ATOM 1696 N N . THR B 1 50 ? 4.293 6.684 -7.859 1 97.69 50 THR B N 1
ATOM 1697 C CA . THR B 1 50 ? 5.594 7.336 -7.957 1 97.69 50 THR B CA 1
ATOM 1698 C C . THR B 1 50 ? 5.52 8.555 -8.867 1 97.69 50 THR B C 1
ATOM 1700 O O . THR B 1 50 ? 6.059 9.617 -8.547 1 97.69 50 THR B O 1
ATOM 1703 N N . ARG B 1 51 ? 4.82 8.422 -9.938 1 97.06 51 ARG B N 1
ATOM 1704 C CA . ARG B 1 51 ? 4.699 9.484 -10.922 1 97.06 51 ARG B CA 1
ATOM 1705 C C . ARG B 1 51 ? 3.943 10.68 -10.352 1 97.06 51 ARG B C 1
ATOM 1707 O O . ARG B 1 51 ? 3.979 11.773 -10.914 1 97.06 51 ARG B O 1
ATOM 1714 N N . GLU B 1 52 ? 3.209 10.453 -9.266 1 97.62 52 GLU B N 1
ATOM 1715 C CA . GLU B 1 52 ? 2.387 11.5 -8.656 1 97.62 52 GLU B CA 1
ATOM 1716 C C . GLU B 1 52 ? 3.182 12.305 -7.633 1 97.62 52 GLU B C 1
ATOM 1718 O O . GLU B 1 52 ? 2.672 13.273 -7.07 1 97.62 52 GLU B O 1
ATOM 1723 N N . GLN B 1 53 ? 4.398 11.914 -7.379 1 97.69 53 GLN B N 1
ATOM 1724 C CA . GLN B 1 53 ? 5.219 12.594 -6.387 1 97.69 53 GLN B CA 1
ATOM 1725 C C . GLN B 1 53 ? 5.691 13.953 -6.898 1 97.69 53 GLN B C 1
ATOM 1727 O O . GLN B 1 53 ? 6.113 14.078 -8.055 1 97.69 53 GLN B O 1
ATOM 1732 N N . ARG B 1 54 ? 5.5 14.977 -6.094 1 96.5 54 ARG B N 1
ATOM 1733 C CA . ARG B 1 54 ? 6.203 16.25 -6.293 1 96.5 54 ARG B CA 1
ATOM 1734 C C . ARG B 1 54 ? 7.617 16.172 -5.73 1 96.5 54 ARG B C 1
ATOM 1736 O O . ARG B 1 54 ? 7.867 16.609 -4.609 1 96.5 54 ARG B O 1
ATOM 1743 N N . ALA B 1 55 ? 8.461 15.68 -6.5 1 90.31 55 ALA B N 1
ATOM 1744 C CA . ALA B 1 55 ? 9.789 15.305 -6.023 1 90.31 55 ALA B CA 1
ATOM 1745 C C . ALA B 1 55 ? 10.57 16.531 -5.582 1 90.31 55 ALA B C 1
ATOM 1747 O O . ALA B 1 55 ? 10.508 17.594 -6.227 1 90.31 55 ALA B O 1
ATOM 1748 N N . HIS B 1 56 ? 11.133 16.422 -4.508 1 88.31 56 HIS B N 1
ATOM 1749 C CA . HIS B 1 56 ? 12.148 17.328 -3.975 1 88.31 56 HIS B CA 1
ATOM 1750 C C . HIS B 1 56 ? 13.453 16.594 -3.693 1 88.31 56 HIS B C 1
ATOM 1752 O O . HIS B 1 56 ? 13.461 15.57 -3.016 1 88.31 56 HIS B O 1
ATOM 1758 N N . PRO B 1 57 ? 14.492 17.016 -4.219 1 84.44 57 PRO B N 1
ATOM 1759 C CA . PRO B 1 57 ? 15.742 16.25 -4.156 1 84.44 57 PRO B CA 1
ATOM 1760 C C . PRO B 1 57 ? 16.156 15.906 -2.727 1 84.44 57 PRO B C 1
ATOM 1762 O O . PRO B 1 57 ? 16.766 14.859 -2.488 1 84.44 57 PRO B O 1
ATOM 1765 N N . VAL B 1 58 ? 15.781 16.703 -1.75 1 81.56 58 VAL B N 1
ATOM 1766 C CA . VAL B 1 58 ? 16.234 16.5 -0.375 1 81.56 58 VAL B CA 1
ATOM 1767 C C . VAL B 1 58 ? 15.062 16.016 0.482 1 81.56 58 VAL B C 1
ATOM 1769 O O . VAL B 1 58 ? 15.148 14.969 1.127 1 81.56 58 VAL B O 1
ATOM 1772 N N . ARG B 1 59 ? 13.969 16.625 0.478 1 85.69 59 ARG B N 1
ATOM 1773 C CA . ARG B 1 59 ? 12.883 16.391 1.418 1 85.69 59 ARG B CA 1
ATOM 1774 C C . ARG B 1 59 ? 12.039 15.188 0.994 1 85.69 59 ARG B C 1
ATOM 1776 O O . ARG B 1 59 ? 11.492 14.477 1.839 1 85.69 59 ARG B O 1
ATOM 1783 N N . HIS B 1 60 ? 11.969 15.016 -0.316 1 92.25 60 HIS B N 1
ATOM 1784 C CA . HIS B 1 60 ? 11.148 13.922 -0.818 1 92.25 60 HIS B CA 1
ATOM 1785 C C . HIS B 1 60 ? 11.648 13.43 -2.174 1 92.25 60 HIS B C 1
ATOM 1787 O O . HIS B 1 60 ? 10.977 13.633 -3.193 1 92.25 60 HIS B O 1
ATOM 1793 N N . PRO B 1 61 ? 12.805 12.805 -2.158 1 93 61 PRO B N 1
ATOM 1794 C CA . PRO B 1 61 ? 13.281 12.273 -3.436 1 93 61 PRO B CA 1
ATOM 1795 C C . PRO B 1 61 ? 12.32 11.258 -4.047 1 93 61 PRO B C 1
ATOM 1797 O O . PRO B 1 61 ? 11.57 10.594 -3.322 1 93 61 PRO B O 1
ATOM 1800 N N . ARG B 1 62 ? 12.391 11.219 -5.344 1 96.44 62 ARG B N 1
ATOM 1801 C CA . ARG B 1 62 ? 11.555 10.25 -6.047 1 96.44 62 ARG B CA 1
ATOM 1802 C C . ARG B 1 62 ? 11.875 8.828 -5.598 1 96.44 62 ARG B C 1
ATOM 1804 O O . ARG B 1 62 ? 13.047 8.461 -5.473 1 96.44 62 ARG B O 1
ATOM 1811 N N . HIS B 1 63 ? 10.859 8.094 -5.316 1 97.12 63 HIS B N 1
ATOM 1812 C CA . HIS B 1 63 ? 11.047 6.723 -4.852 1 97.12 63 HIS B CA 1
ATOM 1813 C C . HIS B 1 63 ? 9.781 5.898 -5.043 1 97.12 63 HIS B C 1
ATOM 1815 O O . HIS B 1 63 ? 8.703 6.449 -5.297 1 97.12 63 HIS B O 1
ATOM 1821 N N . VAL B 1 64 ? 9.914 4.609 -4.98 1 98.19 64 VAL B N 1
ATOM 1822 C CA . VAL B 1 64 ? 8.766 3.715 -4.961 1 98.19 64 VAL B CA 1
ATOM 1823 C C . VAL B 1 64 ? 7.945 3.955 -3.697 1 98.19 64 VAL B C 1
ATOM 1825 O O . VAL B 1 64 ? 8.477 3.898 -2.586 1 98.19 64 VAL B O 1
ATOM 1828 N N . SER B 1 65 ? 6.711 4.258 -3.85 1 97.38 65 SER B N 1
ATOM 1829 C CA . SER B 1 65 ? 5.871 4.605 -2.711 1 97.38 65 SER B CA 1
ATOM 1830 C C . SER B 1 65 ? 5.625 3.395 -1.817 1 97.38 65 SER B C 1
ATOM 1832 O O . SER B 1 65 ? 5.652 2.254 -2.287 1 97.38 65 SER B O 1
ATOM 1834 N N . GLY B 1 66 ? 5.352 3.629 -0.563 1 97.88 66 GLY B N 1
ATOM 1835 C CA . GLY B 1 66 ? 4.992 2.553 0.347 1 97.88 66 GLY B CA 1
ATOM 1836 C C . GLY B 1 66 ? 3.764 1.784 -0.095 1 97.88 66 GLY B C 1
ATOM 1837 O O . GLY B 1 66 ? 3.711 0.559 0.034 1 97.88 66 GLY B O 1
ATOM 1838 N N . GLY B 1 67 ? 2.771 2.479 -0.575 1 98.5 67 GLY B N 1
ATOM 1839 C CA . GLY B 1 67 ? 1.592 1.821 -1.113 1 98.5 67 GLY B CA 1
ATOM 1840 C C . GLY B 1 67 ? 1.909 0.848 -2.232 1 98.5 67 GLY B C 1
ATOM 1841 O O . GLY B 1 67 ? 1.351 -0.25 -2.285 1 98.5 67 GLY B O 1
ATOM 1842 N N . LEU B 1 68 ? 2.799 1.28 -3.098 1 98.69 68 LEU B N 1
ATOM 1843 C CA . LEU B 1 68 ? 3.172 0.395 -4.195 1 98.69 68 LEU B CA 1
ATOM 1844 C C . LEU B 1 68 ? 3.943 -0.815 -3.678 1 98.69 68 LEU B C 1
ATOM 1846 O O . LEU B 1 68 ? 3.793 -1.922 -4.203 1 98.69 68 LEU B O 1
ATOM 1850 N N . MET B 1 69 ? 4.789 -0.607 -2.654 1 98.5 69 MET B N 1
ATOM 1851 C CA . MET B 1 69 ? 5.484 -1.732 -2.033 1 98.5 69 MET B CA 1
ATOM 1852 C C . MET B 1 69 ? 4.492 -2.787 -1.558 1 98.5 69 MET B C 1
ATOM 1854 O O . MET B 1 69 ? 4.668 -3.979 -1.827 1 98.5 69 MET B O 1
ATOM 1858 N N . VAL B 1 70 ? 3.49 -2.33 -0.897 1 98.88 70 VAL B N 1
ATOM 1859 C CA . VAL B 1 70 ? 2.494 -3.262 -0.375 1 98.88 70 VAL B CA 1
ATOM 1860 C C . VAL B 1 70 ? 1.731 -3.906 -1.53 1 98.88 70 VAL B C 1
ATOM 1862 O O . VAL B 1 70 ? 1.419 -5.098 -1.487 1 98.88 70 VAL B O 1
ATOM 1865 N N . HIS B 1 71 ? 1.427 -3.174 -2.568 1 98.88 71 HIS B N 1
ATOM 1866 C CA . HIS B 1 71 ? 0.847 -3.773 -3.766 1 98.88 71 HIS B CA 1
ATOM 1867 C C . HIS B 1 71 ? 1.727 -4.898 -4.297 1 98.88 71 HIS B C 1
ATOM 1869 O O . HIS B 1 71 ? 1.226 -5.969 -4.648 1 98.88 71 HIS B O 1
ATOM 1875 N N . MET B 1 72 ? 3.023 -4.668 -4.277 1 98.88 72 MET B N 1
ATOM 1876 C CA . MET B 1 72 ? 3.947 -5.645 -4.852 1 98.88 72 MET B CA 1
ATOM 1877 C C . MET B 1 72 ? 4.02 -6.895 -3.982 1 98.88 72 MET B C 1
ATOM 1879 O O . MET B 1 72 ? 4.336 -7.98 -4.477 1 98.88 72 MET B O 1
ATOM 1883 N N . THR B 1 73 ? 3.752 -6.77 -2.691 1 98.94 73 THR B N 1
ATOM 1884 C CA . THR B 1 73 ? 3.627 -7.988 -1.899 1 98.94 73 THR B CA 1
ATOM 1885 C C . THR B 1 73 ? 2.521 -8.883 -2.453 1 98.94 73 THR B C 1
ATOM 1887 O O . THR B 1 73 ? 2.645 -10.109 -2.439 1 98.94 73 THR B O 1
ATOM 1890 N N . GLY B 1 74 ? 1.469 -8.258 -2.928 1 98.75 74 GLY B N 1
ATOM 1891 C CA . GLY B 1 74 ? 0.419 -9.016 -3.586 1 98.75 74 GLY B CA 1
ATOM 1892 C C . GLY B 1 74 ? 0.871 -9.656 -4.883 1 98.75 74 GLY B C 1
ATOM 1893 O O . GLY B 1 74 ? 0.53 -10.805 -5.168 1 98.75 74 GLY B O 1
ATOM 1894 N N . MET B 1 75 ? 1.627 -8.961 -5.594 1 98.81 75 MET B N 1
ATOM 1895 C CA . MET B 1 75 ? 2.059 -9.453 -6.898 1 98.81 75 MET B CA 1
ATOM 1896 C C . MET B 1 75 ? 3.051 -10.602 -6.746 1 98.81 75 MET B C 1
ATOM 1898 O O . MET B 1 75 ? 2.982 -11.594 -7.477 1 98.81 75 MET B O 1
ATOM 1902 N N . VAL B 1 76 ? 4.004 -10.453 -5.828 1 98.88 76 VAL B N 1
ATOM 1903 C CA . VAL B 1 76 ? 4.941 -11.562 -5.645 1 98.88 76 VAL B CA 1
ATOM 1904 C C . VAL B 1 76 ? 4.23 -12.734 -4.977 1 98.88 76 VAL B C 1
ATOM 1906 O O . VAL B 1 76 ? 4.57 -13.891 -5.223 1 98.88 76 VAL B O 1
ATOM 1909 N N . GLY B 1 77 ? 3.199 -12.453 -4.133 1 98.81 77 GLY B N 1
ATOM 1910 C CA . GLY B 1 77 ? 2.328 -13.508 -3.646 1 98.81 77 GLY B CA 1
ATOM 1911 C C . GLY B 1 77 ? 1.616 -14.25 -4.758 1 98.81 77 GLY B C 1
ATOM 1912 O O . GLY B 1 77 ? 1.489 -15.477 -4.711 1 98.81 77 GLY B O 1
ATOM 1913 N N . PHE B 1 78 ? 1.192 -13.531 -5.719 1 98.69 78 PHE B N 1
ATOM 1914 C CA . PHE B 1 78 ? 0.591 -14.148 -6.898 1 98.69 78 PHE B CA 1
ATOM 1915 C C . PHE B 1 78 ? 1.593 -15.039 -7.613 1 98.69 78 PHE B C 1
ATOM 1917 O O . PHE B 1 78 ? 1.266 -16.172 -7.992 1 98.69 78 PHE B O 1
ATOM 1924 N N . ALA B 1 79 ? 2.799 -14.516 -7.773 1 98.81 79 ALA B N 1
ATOM 1925 C CA . ALA B 1 79 ? 3.834 -15.344 -8.391 1 98.81 79 ALA B CA 1
ATOM 1926 C C . ALA B 1 79 ? 4.051 -16.625 -7.602 1 98.81 79 ALA B C 1
ATOM 1928 O O . ALA B 1 79 ? 4.16 -17.719 -8.188 1 98.81 79 ALA B O 1
ATOM 1929 N N . HIS B 1 80 ? 4.113 -16.484 -6.328 1 98.81 80 HIS B N 1
ATOM 1930 C CA . HIS B 1 80 ? 4.281 -17.656 -5.473 1 98.81 80 HIS B CA 1
ATOM 1931 C C . HIS B 1 80 ? 3.145 -18.656 -5.676 1 98.81 80 HIS B C 1
ATOM 1933 O O . HIS B 1 80 ? 3.387 -19.844 -5.852 1 98.81 80 HIS B O 1
ATOM 1939 N N . ALA B 1 81 ? 1.93 -18.172 -5.652 1 98.62 81 ALA B N 1
ATOM 1940 C CA . ALA B 1 81 ? 0.764 -19.031 -5.828 1 98.62 81 ALA B CA 1
ATOM 1941 C C . ALA B 1 81 ? 0.812 -19.75 -7.176 1 98.62 81 ALA B C 1
ATOM 1943 O O . ALA B 1 81 ? 0.484 -20.938 -7.27 1 98.62 81 ALA B O 1
ATOM 1944 N N . TYR B 1 82 ? 1.242 -19.016 -8.117 1 98.25 82 TYR B N 1
ATOM 1945 C CA . TYR B 1 82 ? 1.302 -19.547 -9.477 1 98.25 82 TYR B CA 1
ATOM 1946 C C . TYR B 1 82 ? 2.391 -20.594 -9.609 1 98.25 82 TYR B C 1
ATOM 1948 O O . TYR B 1 82 ? 2.117 -21.734 -10.016 1 98.25 82 TYR B O 1
ATOM 1956 N N . TYR B 1 83 ? 3.576 -20.297 -9.156 1 97.94 83 TYR B N 1
ATOM 1957 C CA . TYR B 1 83 ? 4.734 -21.125 -9.484 1 97.94 83 TYR B CA 1
ATOM 1958 C C . TYR B 1 83 ? 4.949 -22.203 -8.43 1 97.94 83 TYR B C 1
ATOM 1960 O O . TYR B 1 83 ? 5.52 -23.25 -8.719 1 97.94 83 TYR B O 1
ATOM 1968 N N . VAL B 1 84 ? 4.555 -21.938 -7.188 1 98.31 84 VAL B N 1
ATOM 1969 C CA . VAL B 1 84 ? 4.867 -22.875 -6.105 1 98.31 84 VAL B CA 1
ATOM 1970 C C . VAL B 1 84 ? 3.621 -23.672 -5.727 1 98.31 84 VAL B C 1
ATOM 1972 O O . VAL B 1 84 ? 3.674 -24.891 -5.602 1 98.31 84 VAL B O 1
ATOM 1975 N N . LEU B 1 85 ? 2.49 -23 -5.645 1 98.06 85 LEU B N 1
ATOM 1976 C CA . LEU B 1 85 ? 1.298 -23.672 -5.129 1 98.06 85 LEU B CA 1
ATOM 1977 C C . LEU B 1 85 ? 0.444 -24.219 -6.27 1 98.06 85 LEU B C 1
ATOM 1979 O O . LEU B 1 85 ? -0.448 -25.031 -6.047 1 98.06 85 LEU B O 1
ATOM 1983 N N . GLY B 1 86 ? 0.645 -23.703 -7.496 1 97.25 86 GLY B N 1
ATOM 1984 C CA . GLY B 1 86 ? -0.108 -24.172 -8.648 1 97.25 86 GLY B CA 1
ATOM 1985 C C . GLY B 1 86 ? -1.527 -23.641 -8.688 1 97.25 86 GLY B C 1
ATOM 1986 O O . GLY B 1 86 ? -2.42 -24.281 -9.25 1 97.25 86 GLY B O 1
ATOM 1987 N N . LEU B 1 87 ? -1.799 -22.531 -8.062 1 97.38 87 LEU B N 1
ATOM 1988 C CA . LEU B 1 87 ? -3.117 -21.906 -8.078 1 97.38 87 LEU B CA 1
ATOM 1989 C C . LEU B 1 87 ? -3.25 -20.953 -9.258 1 97.38 87 LEU B C 1
ATOM 1991 O O . LEU B 1 87 ? -2.541 -19.953 -9.328 1 97.38 87 LEU B O 1
ATOM 1995 N N . ARG B 1 88 ? -4.199 -21.266 -10.109 1 96 88 ARG B N 1
ATOM 1996 C CA . ARG B 1 88 ? -4.348 -20.484 -11.328 1 96 88 ARG B CA 1
ATOM 1997 C C . ARG B 1 88 ? -5.668 -19.719 -11.328 1 96 88 ARG B C 1
ATOM 1999 O O . ARG B 1 88 ? -6.715 -20.281 -11 1 96 88 ARG B O 1
ATOM 2006 N N . HIS B 1 89 ? -5.543 -18.453 -11.703 1 94.31 89 HIS B N 1
ATOM 2007 C CA . HIS B 1 89 ? -6.758 -17.672 -11.898 1 94.31 89 HIS B CA 1
ATOM 2008 C C . HIS B 1 89 ? -7.652 -18.297 -12.961 1 94.31 89 HIS B C 1
ATOM 2010 O O . HIS B 1 89 ? -8.875 -18.312 -12.812 1 94.31 89 HIS B O 1
ATOM 2016 N N . ALA B 1 90 ? -7.086 -18.797 -14.016 1 92.12 90 ALA B N 1
ATOM 2017 C CA . ALA B 1 90 ? -7.797 -19.453 -15.102 1 92.12 90 ALA B CA 1
ATOM 2018 C C . ALA B 1 90 ? -8.602 -20.641 -14.586 1 92.12 90 ALA B C 1
ATOM 2020 O O . ALA B 1 90 ? -9.625 -21.016 -15.18 1 92.12 90 ALA B O 1
ATOM 2021 N N . ASP B 1 91 ? -8.164 -21.234 -13.516 1 93.06 91 ASP B N 1
ATOM 2022 C CA . ASP B 1 91 ? -8.836 -22.406 -12.945 1 93.06 91 ASP B CA 1
ATOM 2023 C C . ASP B 1 91 ? -9.836 -21.984 -11.859 1 93.06 91 ASP B C 1
ATOM 2025 O O . ASP B 1 91 ? -10.352 -22.844 -11.125 1 93.06 91 ASP B O 1
ATOM 2029 N N . GLY B 1 92 ? -9.961 -20.688 -11.672 1 93.44 92 GLY B N 1
ATOM 2030 C CA . GLY B 1 92 ? -11 -20.203 -10.773 1 93.44 92 GLY B CA 1
ATOM 2031 C C . GLY B 1 92 ? -10.453 -19.688 -9.453 1 93.44 92 GLY B C 1
ATOM 2032 O O . GLY B 1 92 ? -11.219 -19.281 -8.578 1 93.44 92 GLY B O 1
ATOM 2033 N N . TRP B 1 93 ? -9.125 -19.688 -9.266 1 95.19 93 TRP B N 1
ATOM 2034 C CA . TRP B 1 93 ? -8.531 -19.234 -8.016 1 95.19 93 TRP B CA 1
ATOM 2035 C C . TRP B 1 93 ? -8.312 -17.719 -8.039 1 95.19 93 TRP B C 1
ATOM 2037 O O . TRP B 1 93 ? -7.918 -17.156 -9.062 1 95.19 93 TRP B O 1
ATOM 2047 N N . ILE B 1 94 ? -8.547 -17.078 -6.906 1 96.38 94 ILE B N 1
ATOM 2048 C CA . ILE B 1 94 ? -8.242 -15.664 -6.746 1 96.38 94 ILE B CA 1
ATOM 2049 C C . ILE B 1 94 ? -7.684 -15.406 -5.352 1 96.38 94 ILE B C 1
ATOM 2051 O O . ILE B 1 94 ? -8.141 -16.016 -4.371 1 96.38 94 ILE B O 1
ATOM 2055 N N . GLY B 1 95 ? -6.688 -14.562 -5.32 1 96.44 95 GLY B N 1
ATOM 2056 C CA . GLY B 1 95 ? -6.039 -14.234 -4.059 1 96.44 95 GLY B CA 1
ATOM 2057 C C . GLY B 1 95 ? -6.375 -12.844 -3.559 1 96.44 95 GLY B C 1
ATOM 2058 O O . GLY B 1 95 ? -6.469 -11.898 -4.344 1 96.44 95 GLY B O 1
ATOM 2059 N N . TYR B 1 96 ? -6.516 -12.727 -2.244 1 95.38 96 TYR B N 1
ATOM 2060 C CA . TYR B 1 96 ? -6.699 -11.453 -1.56 1 95.38 96 TYR B CA 1
ATOM 2061 C C . TYR B 1 96 ? -5.773 -11.336 -0.355 1 95.38 96 TYR B C 1
ATOM 2063 O O . TYR B 1 96 ? -5.652 -12.281 0.433 1 95.38 96 TYR B O 1
ATOM 2071 N N . GLY B 1 97 ? -5.129 -10.219 -0.316 1 95.81 97 GLY B N 1
ATOM 2072 C CA . GLY B 1 97 ? -4.438 -9.938 0.929 1 95.81 97 GLY B CA 1
ATOM 2073 C C . GLY B 1 97 ? -5.379 -9.703 2.096 1 95.81 97 GLY B C 1
ATOM 2074 O O . GLY B 1 97 ? -6.359 -8.969 1.973 1 95.81 97 GLY B O 1
ATOM 2075 N N . GLY B 1 98 ? -5.086 -10.289 3.211 1 95.75 98 GLY B N 1
ATOM 2076 C CA . GLY B 1 98 ? -6.008 -10.172 4.328 1 95.75 98 GLY B CA 1
ATOM 2077 C C . GLY B 1 98 ? -5.438 -9.391 5.496 1 95.75 98 GLY B C 1
ATOM 2078 O O . GLY B 1 98 ? -6.133 -8.562 6.094 1 95.75 98 GLY B O 1
ATOM 2079 N N . ARG B 1 99 ? -4.211 -9.695 5.781 1 98.62 99 ARG B N 1
ATOM 2080 C CA . ARG B 1 99 ? -3.658 -9.117 7 1 98.62 99 ARG B CA 1
ATOM 2081 C C . ARG B 1 99 ? -2.162 -8.852 6.852 1 98.62 99 ARG B C 1
ATOM 2083 O O . ARG B 1 99 ? -1.435 -9.68 6.297 1 98.62 99 ARG B O 1
ATOM 2090 N N . ILE B 1 100 ? -1.75 -7.703 7.32 1 98.94 100 ILE B N 1
ATOM 2091 C CA . ILE B 1 100 ? -0.344 -7.41 7.57 1 98.94 100 ILE B CA 1
ATOM 2092 C C . ILE B 1 100 ? -0.061 -7.484 9.07 1 98.94 100 ILE B C 1
ATOM 2094 O O . ILE B 1 100 ? -0.495 -6.621 9.836 1 98.94 100 ILE B O 1
ATOM 2098 N N . HIS B 1 101 ? 0.66 -8.453 9.422 1 98.88 101 HIS B N 1
ATOM 2099 C CA . HIS B 1 101 ? 0.968 -8.664 10.836 1 98.88 101 HIS B CA 1
ATOM 2100 C C . HIS B 1 101 ? 2.043 -7.691 11.312 1 98.88 101 HIS B C 1
ATOM 2102 O O . HIS B 1 101 ? 2.062 -7.309 12.484 1 98.88 101 HIS B O 1
ATOM 2108 N N . ASN B 1 102 ? 2.945 -7.508 10.383 1 98.81 102 ASN B N 1
ATOM 2109 C CA . ASN B 1 102 ? 4.047 -6.57 10.57 1 98.81 102 ASN B CA 1
ATOM 2110 C C . ASN B 1 102 ? 4.707 -6.199 9.25 1 98.81 102 ASN B C 1
ATOM 2112 O O . ASN B 1 102 ? 4.895 -7.055 8.383 1 98.81 102 ASN B O 1
ATOM 2116 N N . ALA B 1 103 ? 4.973 -4.984 9.109 1 98.88 103 ALA B N 1
ATOM 2117 C CA . ALA B 1 103 ? 5.766 -4.547 7.965 1 98.88 103 ALA B CA 1
ATOM 2118 C C . ALA B 1 103 ? 6.648 -3.354 8.328 1 98.88 103 ALA B C 1
ATOM 2120 O O . ALA B 1 103 ? 6.25 -2.502 9.125 1 98.88 103 ALA B O 1
ATOM 2121 N N . ARG B 1 104 ? 7.832 -3.316 7.777 1 98.81 104 ARG B N 1
ATOM 2122 C CA . ARG B 1 104 ? 8.758 -2.207 7.973 1 98.81 104 ARG B CA 1
ATOM 2123 C C . ARG B 1 104 ? 9.289 -1.694 6.637 1 98.81 104 ARG B C 1
ATOM 2125 O O . ARG B 1 104 ? 9.727 -2.48 5.793 1 98.81 104 ARG B O 1
ATOM 2132 N N . PHE B 1 105 ? 9.148 -0.46 6.492 1 98.31 105 PHE B N 1
ATOM 2133 C CA . PHE B 1 105 ? 9.789 0.249 5.391 1 98.31 105 PHE B CA 1
ATOM 2134 C C . PHE B 1 105 ? 11.172 0.738 5.797 1 98.31 105 PHE B C 1
ATOM 2136 O O . PHE B 1 105 ? 11.297 1.68 6.582 1 98.31 105 PHE B O 1
ATOM 2143 N N . ARG B 1 106 ? 12.219 0.159 5.223 1 97.62 106 ARG B N 1
ATOM 2144 C CA . ARG B 1 106 ? 13.562 0.28 5.777 1 97.62 106 ARG B CA 1
ATOM 2145 C C . ARG B 1 106 ? 14.352 1.374 5.066 1 97.62 106 ARG B C 1
ATOM 2147 O O . ARG B 1 106 ? 15.273 1.953 5.641 1 97.62 106 ARG B O 1
ATOM 2154 N N . ALA B 1 107 ? 14 1.576 3.836 1 96.62 107 ALA B N 1
ATOM 2155 C CA . ALA B 1 107 ? 14.711 2.555 3.023 1 96.62 107 ALA B CA 1
ATOM 2156 C C . ALA B 1 107 ? 13.906 2.939 1.788 1 96.62 107 ALA B C 1
ATOM 2158 O O . ALA B 1 107 ? 12.938 2.262 1.438 1 96.62 107 ALA B O 1
ATOM 2159 N N . LEU B 1 108 ? 14.266 4.012 1.197 1 95.94 108 LEU B N 1
ATOM 2160 C CA . LEU B 1 108 ? 13.641 4.422 -0.056 1 95.94 108 LEU B CA 1
ATOM 2161 C C . LEU B 1 108 ? 14.227 3.652 -1.234 1 95.94 108 LEU B C 1
ATOM 2163 O O . LEU B 1 108 ? 15.445 3.445 -1.3 1 95.94 108 LEU B O 1
ATOM 2167 N N . ALA B 1 109 ? 13.414 3.197 -2.076 1 97.75 109 ALA B N 1
ATOM 2168 C CA . ALA B 1 109 ? 13.875 2.648 -3.348 1 97.75 109 ALA B CA 1
ATOM 2169 C C . ALA B 1 109 ? 13.82 3.701 -4.453 1 97.75 109 ALA B C 1
ATOM 2171 O O . ALA B 1 109 ? 12.734 4.098 -4.883 1 97.75 109 ALA B O 1
ATOM 2172 N N . SER B 1 110 ? 14.906 4.125 -4.914 1 96.44 110 SER B N 1
ATOM 2173 C CA . SER B 1 110 ? 14.992 5.16 -5.938 1 96.44 110 SER B CA 1
ATOM 2174 C C . SER B 1 110 ? 14.844 4.574 -7.336 1 96.44 110 SER B C 1
ATOM 2176 O O . SER B 1 110 ? 15.117 3.391 -7.551 1 96.44 110 SER B O 1
ATOM 2178 N N . PRO B 1 111 ? 14.422 5.445 -8.289 1 96.75 111 PRO B N 1
ATOM 2179 C CA . PRO B 1 111 ? 14.422 4.969 -9.68 1 96.75 111 PRO B CA 1
ATOM 2180 C C . PRO B 1 111 ? 15.812 4.574 -10.164 1 96.75 111 PRO B C 1
ATOM 2182 O O . PRO B 1 111 ? 16.797 5.215 -9.805 1 96.75 111 PRO B O 1
ATOM 2185 N N . GLY B 1 112 ? 15.875 3.529 -11.07 1 97.25 112 GLY B N 1
ATOM 2186 C CA . GLY B 1 112 ? 17.141 3.043 -11.594 1 97.25 112 GLY B CA 1
ATOM 2187 C C . GLY B 1 112 ? 17.344 1.551 -11.398 1 97.25 112 GLY B C 1
ATOM 2188 O O . GLY B 1 112 ? 16.719 0.744 -12.086 1 97.25 112 GLY B O 1
ATOM 2189 N N . GLU B 1 113 ? 18.094 1.258 -10.328 1 98.06 113 GLU B N 1
ATOM 2190 C CA . GLU B 1 113 ? 18.344 -0.151 -10.031 1 98.06 113 GLU B CA 1
ATOM 2191 C C . GLU B 1 113 ? 17.047 -0.882 -9.703 1 98.06 113 GLU B C 1
ATOM 2193 O O . GLU B 1 113 ? 16.25 -0.403 -8.898 1 98.06 113 GLU B O 1
ATOM 2198 N N . PRO B 1 114 ? 16.812 -1.975 -10.383 1 98.75 114 PRO B N 1
ATOM 2199 C CA . PRO B 1 114 ? 15.594 -2.719 -10.078 1 98.75 114 PRO B CA 1
ATOM 2200 C C . PRO B 1 114 ? 15.578 -3.268 -8.656 1 98.75 114 PRO B C 1
ATOM 2202 O O . PRO B 1 114 ? 16.625 -3.371 -8.016 1 98.75 114 PRO B O 1
ATOM 2205 N N . MET B 1 115 ? 14.414 -3.607 -8.227 1 98.88 115 MET B N 1
ATOM 2206 C CA . MET B 1 115 ? 14.242 -4.27 -6.934 1 98.88 115 MET B CA 1
ATOM 2207 C C . MET B 1 115 ? 14.086 -5.773 -7.109 1 98.88 115 MET B C 1
ATOM 2209 O O . MET B 1 115 ? 13.57 -6.234 -8.125 1 98.88 115 MET B O 1
ATOM 2213 N N . GLU B 1 116 ? 14.562 -6.465 -6.133 1 98.94 116 GLU B N 1
ATOM 2214 C CA . GLU B 1 116 ? 14.32 -7.898 -6.012 1 98.94 116 GLU B CA 1
ATOM 2215 C C . GLU B 1 116 ? 13.328 -8.195 -4.887 1 98.94 116 GLU B C 1
ATOM 2217 O O . GLU B 1 116 ? 13.516 -7.742 -3.756 1 98.94 116 GLU B O 1
ATOM 2222 N N . LEU B 1 117 ? 12.352 -8.914 -5.211 1 98.94 117 LEU B N 1
ATOM 2223 C CA . LEU B 1 117 ? 11.258 -9.227 -4.293 1 98.94 117 LEU B CA 1
ATOM 2224 C C . LEU B 1 117 ? 11.289 -10.695 -3.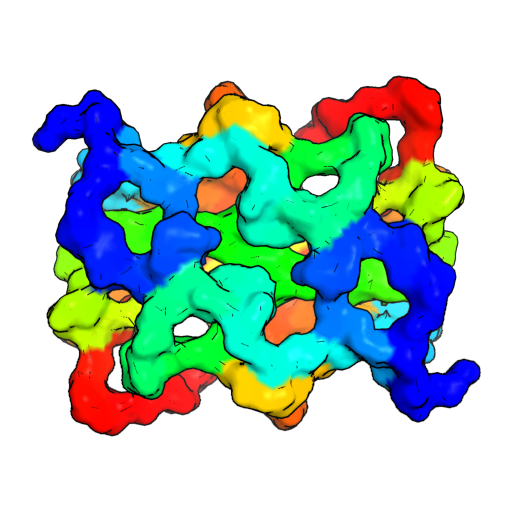896 1 98.94 117 LEU B C 1
ATOM 2226 O O . LEU B 1 117 ? 11.109 -11.578 -4.742 1 98.94 117 LEU B O 1
ATOM 2230 N N . GLU B 1 118 ? 11.508 -10.93 -2.668 1 98.94 118 GLU B N 1
ATOM 2231 C CA . GLU B 1 118 ? 11.508 -12.305 -2.168 1 98.94 118 GLU B CA 1
ATOM 2232 C C . GLU B 1 118 ? 10.25 -12.602 -1.361 1 98.94 118 GLU B C 1
ATOM 2234 O O . GLU B 1 118 ? 9.859 -11.82 -0.488 1 98.94 118 GLU B O 1
ATOM 2239 N N . CYS B 1 119 ? 9.641 -13.648 -1.668 1 98.94 119 CYS B N 1
ATOM 2240 C CA . CYS B 1 119 ? 8.43 -14.117 -1.008 1 98.94 119 CYS B CA 1
ATOM 2241 C C . CYS B 1 119 ? 8.586 -15.57 -0.564 1 98.94 119 CYS B C 1
ATOM 2243 O O . CYS B 1 119 ? 8.781 -16.453 -1.393 1 98.94 119 CYS B O 1
ATOM 2245 N N . VAL B 1 120 ? 8.477 -15.805 0.73 1 98.94 120 VAL B N 1
ATOM 2246 C CA . VAL B 1 120 ? 8.555 -17.141 1.301 1 98.94 120 VAL B CA 1
ATOM 2247 C C . VAL B 1 120 ? 7.289 -17.438 2.105 1 98.94 120 VAL B C 1
ATOM 2249 O O . VAL B 1 120 ? 6.953 -16.703 3.033 1 98.94 120 VAL B O 1
ATOM 2252 N N . ALA B 1 121 ? 6.621 -18.516 1.779 1 98.94 121 ALA B N 1
ATOM 2253 C CA . ALA B 1 121 ? 5.496 -18.922 2.611 1 98.94 121 ALA B CA 1
ATOM 2254 C C . ALA B 1 121 ? 5.973 -19.703 3.834 1 98.94 121 ALA B C 1
ATOM 2256 O O . ALA B 1 121 ? 6.531 -20.797 3.703 1 98.94 121 ALA B O 1
ATOM 2257 N N . LYS B 1 122 ? 5.711 -19.188 4.984 1 98.56 122 LYS B N 1
ATOM 2258 C CA . LYS B 1 122 ? 6.113 -19.844 6.227 1 98.56 122 LYS B CA 1
ATOM 2259 C C . LYS B 1 122 ? 5.047 -20.828 6.695 1 98.56 122 LYS B C 1
ATOM 2261 O O . LYS B 1 122 ? 5.332 -21.719 7.492 1 98.56 122 LYS B O 1
ATOM 2266 N N . LEU B 1 123 ? 3.881 -20.609 6.266 1 98.38 123 LEU B N 1
ATOM 2267 C CA . LEU B 1 123 ? 2.732 -21.453 6.562 1 98.38 123 LEU B CA 1
ATOM 2268 C C . LEU B 1 123 ? 1.777 -21.516 5.375 1 98.38 123 LEU B C 1
ATOM 2270 O O . LEU B 1 123 ? 1.485 -20.484 4.758 1 98.38 123 LEU B O 1
ATOM 2274 N N . VAL B 1 124 ? 1.379 -22.703 5.074 1 98.44 124 VAL B N 1
ATOM 2275 C CA . VAL B 1 124 ? 0.354 -22.906 4.055 1 98.44 124 VAL B CA 1
ATOM 2276 C C . VAL B 1 124 ? -0.677 -23.922 4.559 1 98.44 124 VAL B C 1
ATOM 2278 O O . VAL B 1 124 ? -0.322 -25.016 4.984 1 98.44 124 VAL B O 1
ATOM 2281 N N . ARG B 1 125 ? -1.846 -23.484 4.566 1 98.31 125 ARG B N 1
ATOM 2282 C CA . ARG B 1 125 ? -2.969 -24.375 4.828 1 98.31 125 ARG B CA 1
ATOM 2283 C C . ARG B 1 125 ? -3.832 -24.547 3.582 1 98.31 125 ARG B C 1
ATOM 2285 O O . ARG B 1 125 ? -4.473 -23.594 3.127 1 98.31 125 ARG B O 1
ATOM 2292 N N . ARG B 1 126 ? -3.938 -25.734 3.152 1 96.56 126 ARG B N 1
ATOM 2293 C CA . ARG B 1 126 ? -4.605 -26 1.882 1 96.56 126 ARG B CA 1
ATOM 2294 C C . ARG B 1 126 ? -5.914 -26.75 2.096 1 96.56 126 ARG B C 1
ATOM 2296 O O . ARG B 1 126 ? -5.953 -27.75 2.816 1 96.56 126 ARG B O 1
ATOM 2303 N N . GLY B 1 127 ? -6.898 -26.156 1.569 1 93.25 127 GLY B N 1
ATOM 2304 C CA . GLY B 1 127 ? -8.172 -26.844 1.419 1 93.25 127 GLY B CA 1
ATOM 2305 C C . GLY B 1 127 ? -8.617 -26.953 -0.026 1 93.25 127 GLY B C 1
ATOM 2306 O O . GLY B 1 127 ? -7.906 -26.531 -0.938 1 93.25 127 GLY B O 1
ATOM 2307 N N . ALA B 1 128 ? -9.734 -27.594 -0.268 1 91.94 128 ALA B N 1
ATOM 2308 C CA . ALA B 1 128 ? -10.234 -27.844 -1.619 1 91.94 128 ALA B CA 1
ATOM 2309 C C . ALA B 1 128 ? -10.602 -26.547 -2.316 1 91.94 128 ALA B C 1
ATOM 2311 O O . ALA B 1 128 ? -10.367 -26.391 -3.518 1 91.94 128 ALA B O 1
ATOM 2312 N N . LYS B 1 129 ? -11.07 -25.594 -1.537 1 94.19 129 LYS B N 1
ATOM 2313 C CA . LYS B 1 129 ? -11.562 -24.359 -2.164 1 94.19 129 LYS B CA 1
ATOM 2314 C C . LYS B 1 129 ? -10.961 -23.125 -1.501 1 94.19 129 LYS B C 1
ATOM 2316 O O . LYS B 1 129 ? -11.391 -22 -1.766 1 94.19 129 LYS B O 1
ATOM 2321 N N . ARG B 1 130 ? -10.062 -23.406 -0.58 1 96 130 ARG B N 1
ATOM 2322 C CA . ARG B 1 130 ? -9.453 -22.297 0.148 1 96 130 ARG B CA 1
ATOM 2323 C C . ARG B 1 130 ? -8.016 -22.625 0.544 1 96 130 ARG B C 1
ATOM 2325 O O . ARG B 1 130 ? -7.742 -23.719 1.043 1 96 130 ARG B O 1
ATOM 2332 N N . VAL B 1 131 ? -7.156 -21.734 0.246 1 98 131 VAL B N 1
ATOM 2333 C CA . VAL B 1 131 ? -5.766 -21.844 0.676 1 98 131 VAL B CA 1
ATOM 2334 C C . VAL B 1 131 ? -5.359 -20.594 1.449 1 98 131 VAL B C 1
ATOM 2336 O O . VAL B 1 131 ? -5.613 -19.469 1.004 1 98 131 VAL B O 1
ATOM 2339 N N . LEU B 1 132 ? -4.84 -20.781 2.637 1 98.38 132 LEU B N 1
ATOM 2340 C CA . LEU B 1 132 ? -4.285 -19.688 3.438 1 98.38 132 LEU B CA 1
ATOM 2341 C C . LEU B 1 132 ? -2.764 -19.781 3.488 1 98.38 132 LEU B C 1
ATOM 2343 O O . LEU B 1 132 ? -2.205 -20.844 3.738 1 98.38 132 LEU B O 1
ATOM 2347 N N . ALA B 1 133 ? -2.117 -18.672 3.242 1 98.75 133 ALA B N 1
ATOM 2348 C CA . ALA B 1 133 ? -0.66 -18.641 3.322 1 98.75 133 ALA B CA 1
ATOM 2349 C C . ALA B 1 133 ? -0.181 -17.422 4.109 1 98.75 133 ALA B C 1
ATOM 2351 O O . ALA B 1 133 ? -0.724 -16.328 3.959 1 98.75 133 ALA B O 1
ATOM 2352 N N . ARG B 1 134 ? 0.773 -17.641 4.918 1 98.88 134 ARG B N 1
ATOM 2353 C CA . ARG B 1 134 ? 1.494 -16.562 5.594 1 98.88 134 ARG B CA 1
ATOM 2354 C C . ARG B 1 134 ? 2.893 -16.391 5.012 1 98.88 134 ARG B C 1
ATOM 2356 O O . ARG B 1 134 ? 3.654 -17.359 4.914 1 98.88 134 ARG B O 1
ATOM 2363 N N . TYR B 1 135 ? 3.225 -15.211 4.691 1 98.94 135 TYR B N 1
ATOM 2364 C CA . TYR B 1 135 ? 4.438 -14.961 3.924 1 98.94 135 TYR B CA 1
ATOM 2365 C C . TYR B 1 135 ? 5.426 -14.117 4.727 1 98.94 135 TYR B C 1
ATOM 2367 O O . TYR B 1 135 ? 5.031 -13.195 5.434 1 98.94 135 TYR B O 1
ATOM 2375 N N . ASP B 1 136 ? 6.66 -14.469 4.621 1 98.94 136 ASP B N 1
ATOM 2376 C CA . ASP B 1 136 ? 7.785 -13.578 4.879 1 98.94 136 ASP B CA 1
ATOM 2377 C C . ASP B 1 136 ? 8.25 -12.898 3.594 1 98.94 136 ASP B C 1
ATOM 2379 O O . ASP B 1 136 ? 8.578 -13.57 2.615 1 98.94 136 ASP B O 1
ATOM 2383 N N . LEU B 1 137 ? 8.211 -11.625 3.568 1 98.94 137 LEU B N 1
ATOM 2384 C CA . LEU B 1 137 ? 8.508 -10.844 2.375 1 98.94 137 LEU B CA 1
ATOM 2385 C C . LEU B 1 137 ? 9.719 -9.945 2.605 1 98.94 137 LEU B C 1
ATOM 2387 O O . LEU B 1 137 ? 9.805 -9.258 3.627 1 98.94 137 LEU B O 1
ATOM 2391 N N . ARG B 1 138 ? 10.664 -9.945 1.703 1 98.94 138 ARG B N 1
ATOM 2392 C CA . ARG B 1 138 ? 11.828 -9.062 1.728 1 98.94 138 ARG B CA 1
ATOM 2393 C C . ARG B 1 138 ? 12.102 -8.484 0.344 1 98.94 138 ARG B C 1
ATOM 2395 O O . ARG B 1 138 ? 12.227 -9.219 -0.633 1 98.94 138 ARG B O 1
ATOM 2402 N N . PHE B 1 139 ? 12.141 -7.238 0.255 1 98.94 139 PHE B N 1
ATOM 2403 C CA . PHE B 1 139 ? 12.461 -6.535 -0.981 1 98.94 139 PHE B CA 1
ATOM 2404 C C . PHE B 1 139 ? 13.812 -5.832 -0.869 1 98.94 139 PHE B C 1
ATOM 2406 O O . PHE B 1 139 ? 14.102 -5.188 0.141 1 98.94 139 PHE B O 1
ATOM 2413 N N . TYR B 1 140 ? 14.562 -5.996 -1.902 1 98.94 140 TYR B N 1
ATOM 2414 C CA . TYR B 1 140 ? 15.906 -5.426 -1.924 1 98.94 140 TYR B CA 1
ATOM 2415 C C . TYR B 1 140 ? 16.109 -4.551 -3.154 1 98.94 140 TYR B C 1
ATOM 2417 O O . TYR B 1 140 ? 15.555 -4.832 -4.223 1 98.94 140 TYR B O 1
ATOM 2425 N N . GLN B 1 141 ? 16.875 -3.588 -3.082 1 98.75 141 GLN B N 1
ATOM 2426 C CA . GLN B 1 141 ? 17.5 -2.881 -4.188 1 98.75 141 GLN B CA 1
ATOM 2427 C C . GLN B 1 141 ? 19.031 -2.902 -4.055 1 98.75 141 GLN B C 1
ATOM 2429 O O . GLN B 1 141 ? 19.578 -2.254 -3.168 1 98.75 141 GLN B O 1
ATOM 2434 N N . GLY B 1 142 ? 19.594 -3.668 -4.832 1 97.62 142 GLY B N 1
ATOM 2435 C CA . GLY B 1 142 ? 20.969 -4.039 -4.512 1 97.62 142 GLY B CA 1
ATOM 2436 C C . GLY B 1 142 ? 21.094 -4.766 -3.186 1 97.62 142 GLY B C 1
ATOM 2437 O O . GLY B 1 142 ? 20.391 -5.742 -2.936 1 97.62 142 GLY B O 1
ATOM 2438 N N . ALA B 1 143 ? 22.016 -4.363 -2.416 1 97.06 143 ALA B N 1
ATOM 2439 C CA . ALA B 1 143 ? 22.25 -5.012 -1.13 1 97.06 143 ALA B CA 1
ATOM 2440 C C . ALA B 1 143 ? 21.359 -4.406 -0.039 1 97.06 143 ALA B C 1
ATOM 2442 O O . ALA B 1 143 ? 21.297 -4.93 1.074 1 97.06 143 ALA B O 1
ATOM 2443 N N . LYS B 1 144 ? 20.609 -3.414 -0.364 1 97.75 144 LYS B N 1
ATOM 2444 C CA . LYS B 1 144 ? 19.844 -2.672 0.632 1 97.75 144 LYS B CA 1
ATOM 2445 C C . LYS B 1 144 ? 18.453 -3.279 0.823 1 97.75 144 LYS B C 1
ATOM 2447 O O . LYS B 1 144 ? 17.719 -3.457 -0.143 1 97.75 144 LYS B O 1
ATOM 2452 N N . LEU B 1 145 ? 18.141 -3.621 2.053 1 98.75 145 LEU B N 1
ATOM 2453 C CA . LEU B 1 145 ? 16.781 -4.043 2.387 1 98.75 145 LEU B CA 1
ATOM 2454 C C . LEU B 1 145 ? 15.828 -2.85 2.395 1 98.75 145 LEU B C 1
ATOM 2456 O O . LEU B 1 145 ? 16.031 -1.896 3.152 1 98.75 145 LEU B O 1
ATOM 2460 N N . ILE B 1 146 ? 14.828 -2.885 1.615 1 98.69 146 ILE B N 1
ATOM 2461 C CA . ILE B 1 146 ? 13.906 -1.772 1.416 1 98.69 146 ILE B CA 1
ATOM 2462 C C . ILE B 1 146 ? 12.625 -2.01 2.221 1 98.69 146 ILE B C 1
ATOM 2464 O O . ILE B 1 146 ? 12.086 -1.08 2.824 1 98.69 146 ILE B O 1
ATOM 2468 N N . TYR B 1 147 ? 12.164 -3.244 2.227 1 98.81 147 TYR B N 1
ATOM 2469 C CA . TYR B 1 147 ? 10.891 -3.607 2.84 1 98.81 147 TYR B CA 1
ATOM 2470 C C . TYR B 1 147 ? 10.953 -5.012 3.432 1 98.81 147 TYR B C 1
ATOM 2472 O O . TYR B 1 147 ? 11.531 -5.918 2.834 1 98.81 147 TYR B O 1
ATOM 2480 N N . GLU B 1 148 ? 10.391 -5.195 4.516 1 98.88 148 GLU B N 1
ATOM 2481 C CA . GLU B 1 148 ? 10.133 -6.516 5.082 1 98.88 148 GLU B CA 1
ATOM 2482 C C . GLU B 1 148 ? 8.711 -6.605 5.637 1 98.88 148 GLU B C 1
ATOM 2484 O O . GLU B 1 148 ? 8.203 -5.645 6.211 1 98.88 148 GLU B O 1
ATOM 2489 N N . GLY B 1 149 ? 8.086 -7.695 5.457 1 98.81 149 GLY B N 1
ATOM 2490 C CA . GLY B 1 149 ? 6.707 -7.852 5.879 1 98.81 149 GLY B CA 1
ATOM 2491 C C . GLY B 1 149 ? 6.355 -9.281 6.254 1 98.81 149 GLY B C 1
ATOM 2492 O O . GLY B 1 149 ? 6.887 -10.227 5.676 1 98.81 149 GLY B O 1
ATOM 2493 N N . ASP B 1 150 ? 5.562 -9.469 7.207 1 98.94 150 ASP B N 1
ATOM 2494 C CA . ASP B 1 150 ? 4.852 -10.68 7.609 1 98.94 150 ASP B CA 1
ATOM 2495 C C . ASP B 1 150 ? 3.354 -10.547 7.34 1 98.94 150 ASP B C 1
ATOM 2497 O O . ASP B 1 150 ? 2.662 -9.773 8.008 1 98.94 150 ASP B O 1
ATOM 2501 N N . GLN B 1 151 ? 2.881 -11.266 6.371 1 98.88 151 GLN B N 1
ATOM 2502 C CA . GLN B 1 151 ? 1.546 -10.992 5.848 1 98.88 151 GLN B CA 1
ATOM 2503 C C . GLN B 1 151 ? 0.815 -12.289 5.504 1 98.88 151 GLN B C 1
ATOM 2505 O O . GLN B 1 151 ? 1.447 -13.297 5.199 1 98.88 151 GLN B O 1
ATOM 2510 N N . THR B 1 152 ? -0.457 -12.211 5.559 1 98.75 152 THR B N 1
ATOM 2511 C CA . THR B 1 152 ? -1.293 -13.352 5.215 1 98.75 152 THR B CA 1
ATOM 2512 C C . THR B 1 152 ? -2.199 -13.031 4.031 1 98.75 152 THR B C 1
ATOM 2514 O O . THR B 1 152 ? -2.748 -11.93 3.947 1 98.75 152 THR B O 1
ATOM 2517 N N . ALA B 1 153 ? -2.316 -13.961 3.197 1 98.31 153 ALA B N 1
ATOM 2518 C CA . ALA B 1 153 ? -3.266 -13.906 2.09 1 98.31 153 ALA B CA 1
ATOM 2519 C C . ALA B 1 153 ? -4.121 -15.172 2.033 1 98.31 153 ALA B C 1
ATOM 2521 O O . ALA B 1 153 ? -3.77 -16.188 2.631 1 98.31 153 ALA B O 1
ATOM 2522 N N . MET B 1 154 ? -5.223 -15.039 1.396 1 97.25 154 MET B N 1
ATOM 2523 C CA . MET B 1 154 ? -6.137 -16.156 1.181 1 97.25 154 MET B CA 1
ATOM 2524 C C . MET B 1 154 ? -6.453 -16.312 -0.302 1 97.25 154 MET B C 1
ATOM 2526 O O . MET B 1 154 ? -6.672 -15.328 -1.008 1 97.25 154 MET B O 1
ATOM 2530 N N . TRP B 1 155 ? -6.449 -17.5 -0.769 1 96.75 155 TRP B N 1
ATOM 2531 C CA . TRP B 1 155 ? -6.879 -17.859 -2.115 1 96.75 155 TRP B CA 1
ATOM 2532 C C . TRP B 1 155 ? -8.188 -18.641 -2.078 1 96.75 155 TRP B C 1
ATOM 2534 O O . TRP B 1 155 ? -8.336 -19.578 -1.297 1 96.75 155 TRP B O 1
ATOM 2544 N N . LEU B 1 156 ? -9.078 -18.234 -2.912 1 95.75 156 LEU B N 1
ATOM 2545 C CA . LEU B 1 156 ? -10.398 -18.859 -2.984 1 95.75 156 LEU B CA 1
ATOM 2546 C C . LEU B 1 156 ? -10.68 -19.375 -4.395 1 95.75 156 LEU B C 1
ATOM 2548 O O . LEU B 1 156 ? -10.344 -18.703 -5.379 1 95.75 156 LEU B O 1
ATOM 2552 N N . ARG B 1 157 ? -11.234 -20.484 -4.426 1 94.5 157 ARG B N 1
ATOM 2553 C CA . ARG B 1 157 ? -11.734 -20.984 -5.703 1 94.5 157 ARG B CA 1
ATOM 2554 C C . ARG B 1 157 ? -13.219 -20.672 -5.867 1 94.5 157 ARG B C 1
ATOM 2556 O O . ARG B 1 157 ? -14.055 -21.219 -5.141 1 94.5 157 ARG B O 1
ATOM 2563 N N . LEU B 1 158 ? -13.422 -19.781 -6.656 1 86.94 158 LEU B N 1
ATOM 2564 C CA . LEU B 1 158 ? -14.797 -19.312 -6.809 1 86.94 158 LEU B CA 1
ATOM 2565 C C . LEU B 1 158 ? -15.422 -19.875 -8.086 1 86.94 158 LEU B C 1
ATOM 2567 O O . LEU B 1 158 ? -14.75 -19.953 -9.117 1 86.94 158 LEU B O 1
ATOM 2571 N N . GLU B 1 159 ? -16.469 -20.578 -7.852 1 73.19 159 GLU B N 1
ATOM 2572 C CA . GLU B 1 159 ? -17.266 -21.016 -8.984 1 73.19 159 GLU B CA 1
ATOM 2573 C C . GLU B 1 159 ? -18.312 -19.969 -9.367 1 73.19 159 GLU B C 1
ATOM 2575 O O . GLU B 1 159 ? -18.578 -19.047 -8.594 1 73.19 159 GLU B O 1
ATOM 2580 N N . GLU B 1 160 ? -18.641 -20.156 -10.641 1 63.53 160 GLU B N 1
ATOM 2581 C CA . GLU B 1 160 ? -19.719 -19.266 -11.078 1 63.53 160 GLU B CA 1
ATOM 2582 C C . GLU B 1 160 ? -20.875 -19.281 -10.094 1 63.53 160 GLU B C 1
ATOM 2584 O O . GLU B 1 160 ? -21.297 -20.344 -9.617 1 63.53 160 GLU B O 1
ATOM 2589 N N . GLY B 1 161 ? -21.281 -18.078 -9.492 1 61 161 GLY B N 1
ATOM 2590 C CA . GLY B 1 161 ? -22.406 -17.922 -8.586 1 61 161 GLY B CA 1
ATOM 2591 C C . GLY B 1 161 ? -21.984 -17.656 -7.152 1 61 161 GLY B C 1
ATOM 2592 O O . GLY B 1 161 ? -22.828 -17.578 -6.258 1 61 161 GLY B O 1
ATOM 2593 N N . THR B 1 162 ? -20.641 -17.609 -6.891 1 60.12 162 THR B N 1
ATOM 2594 C CA . THR B 1 162 ? -20.188 -17.391 -5.527 1 60.12 162 THR B CA 1
ATOM 2595 C C . THR B 1 162 ? -20.281 -15.906 -5.164 1 60.12 162 THR B C 1
ATOM 2597 O O . THR B 1 162 ? -19.859 -15.047 -5.945 1 60.12 162 THR B O 1
ATOM 2600 N N . ASP B 1 163 ? -21.047 -15.633 -4.059 1 53.78 163 ASP B N 1
ATOM 2601 C CA . ASP B 1 163 ? -21.141 -14.273 -3.529 1 53.78 163 ASP B CA 1
ATOM 2602 C C . ASP B 1 163 ? -19.953 -13.953 -2.635 1 53.78 163 ASP B C 1
ATOM 2604 O O . ASP B 1 163 ? -19.781 -14.555 -1.571 1 53.78 163 ASP B O 1
ATOM 2608 N N . LEU B 1 164 ? -19.031 -13.156 -3.008 1 55.78 164 LEU B N 1
ATOM 2609 C CA . LEU B 1 164 ? -17.797 -12.797 -2.299 1 55.78 164 LEU B CA 1
ATOM 2610 C C . LEU B 1 164 ? -18.109 -11.977 -1.055 1 55.78 164 LEU B C 1
ATOM 2612 O O . LEU B 1 164 ? -17.25 -11.789 -0.192 1 55.78 164 LEU B O 1
ATOM 2616 N N . THR B 1 165 ? -19.281 -11.328 -0.955 1 51.66 165 THR B N 1
ATOM 2617 C CA . THR B 1 165 ? -19.562 -10.516 0.224 1 51.6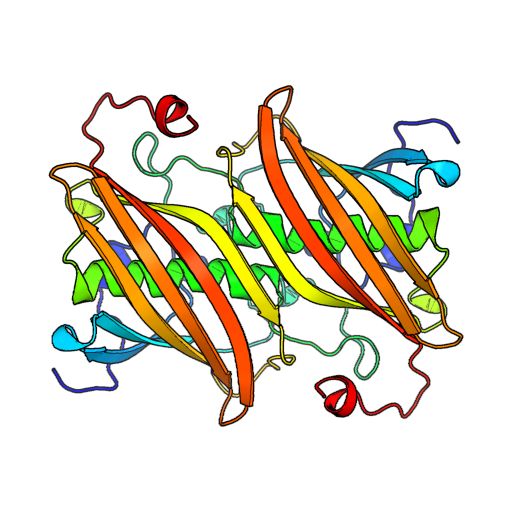6 165 THR B CA 1
ATOM 2618 C C . THR B 1 165 ? -19.438 -11.352 1.496 1 51.66 165 THR B C 1
ATOM 2620 O O . THR B 1 165 ? -19.25 -10.805 2.586 1 51.66 165 THR B O 1
ATOM 2623 N N . ALA B 1 166 ? -19.422 -12.594 1.32 1 43.66 166 ALA B N 1
ATOM 2624 C CA . ALA B 1 166 ? -19.484 -13.516 2.451 1 43.66 166 ALA B CA 1
ATOM 2625 C C . ALA B 1 166 ? -18.094 -13.828 2.996 1 43.66 166 ALA B C 1
ATOM 2627 O O . ALA B 1 166 ? -17.953 -14.469 4.039 1 43.66 166 ALA B O 1
ATOM 2628 N N . LEU B 1 167 ? -17.078 -13.609 2.344 1 47.03 167 LEU B N 1
ATOM 2629 C CA . LEU B 1 167 ? -15.734 -13.969 2.791 1 47.03 167 LEU B CA 1
ATOM 2630 C C . LEU B 1 167 ? -15.234 -12.984 3.846 1 47.03 167 LEU B C 1
ATOM 2632 O O . LEU B 1 167 ? -14.094 -13.086 4.309 1 47.03 167 LEU B O 1
ATOM 2636 N N . GLU B 1 168 ? -15.992 -11.969 4.203 1 44.06 168 GLU B N 1
ATOM 2637 C CA . GLU B 1 168 ? -15.617 -10.938 5.164 1 44.06 168 GLU B CA 1
ATOM 2638 C C . GLU B 1 168 ? -15.82 -11.414 6.598 1 44.06 168 GLU B C 1
ATOM 2640 O O . GLU B 1 168 ? -15.5 -10.703 7.551 1 44.06 168 GLU B O 1
ATOM 2645 N N . ASP B 1 169 ? -16.344 -12.523 6.793 1 38.97 169 ASP B N 1
ATOM 2646 C CA . ASP B 1 169 ? -16.609 -12.891 8.18 1 38.97 169 ASP B CA 1
ATOM 2647 C C . ASP B 1 169 ? -15.406 -13.57 8.812 1 38.97 169 ASP B C 1
ATOM 2649 O O . ASP B 1 169 ? -14.828 -14.4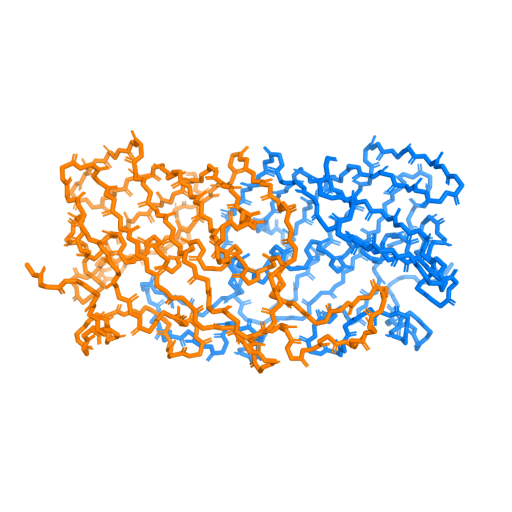92 8.234 1 38.97 169 ASP B O 1
#

Solvent-accessible surface area (backbone atoms only — not comparable to full-atom values): 17430 Å² total; per-residue (Å²): 133,78,64,68,32,64,62,49,70,67,61,53,69,42,40,61,30,38,71,81,46,50,52,58,59,29,38,51,44,76,36,64,92,68,37,31,30,29,32,30,27,75,34,51,65,78,38,66,57,26,54,24,45,54,61,31,88,66,75,39,49,64,32,64,38,70,16,49,52,52,34,45,53,52,41,48,48,47,48,31,32,43,76,56,70,65,50,40,42,86,78,30,33,35,76,44,74,37,34,35,58,31,34,38,52,44,46,81,45,45,60,58,67,42,32,40,40,37,36,29,48,80,41,74,47,82,53,96,51,40,34,40,36,33,32,45,34,43,29,26,46,77,92,43,62,27,36,39,35,36,32,33,35,39,33,37,50,52,52,95,87,56,69,69,82,64,74,55,113,133,78,64,69,32,66,62,51,70,67,61,55,69,44,41,60,30,37,73,81,46,48,53,58,58,29,38,51,43,78,37,63,92,69,36,31,29,29,31,30,28,77,34,52,64,79,39,68,59,28,55,22,44,54,60,30,88,70,74,40,51,64,33,63,39,70,14,48,52,51,35,44,54,53,40,48,49,46,50,32,33,41,77,56,68,63,51,40,42,85,77,31,33,36,75,43,74,37,34,34,58,32,33,37,52,44,46,81,46,46,58,58,67,41,32,40,41,36,36,28,49,80,41,74,47,80,53,96,51,39,34,41,36,32,31,45,35,41,30,24,46,79,91,43,62,28,34,38,35,36,34,32,34,40,33,37,52,49,54,96,86,56,71,67,83,64,74,57,114